Protein AF-A0A951JHK3-F1 (afdb_monomer_lite)

Secondary structure (DSSP, 8-state):
--S-TTSS-SS--S--HHHHHHHHHH--SHHHHHHHHHHHHHHHHHHHIIIIIHHHHHHHH---HHHHHHHHHHHHHTTS-HHHHHHHHHHHHHS--HHHHHHHHHHHHHHH-SSTTHHHHHHHHHHTT--HHHHHHHHHHHTT-S----HHHHHHHHHHHHHHHHHHHHHGGGSGGGGS-TT-HHHHHHHHHHHHHHHHTTTTT-HHHHHHHHHHHSPPP-----TTTTS-HHHHTT-GGG--

Structure (mmCIF, N/CA/C/O backbone):
data_AF-A0A951JHK3-F1
#
_entry.id   AF-A0A951JHK3-F1
#
loop_
_atom_site.group_PDB
_atom_site.id
_atom_site.type_symbol
_atom_site.label_atom_id
_atom_site.label_alt_id
_atom_site.label_comp_id
_atom_site.label_asym_id
_atom_site.label_entity_id
_atom_site.label_seq_id
_atom_site.pdbx_PDB_ins_code
_atom_site.Cartn_x
_atom_site.Cartn_y
_atom_site.Cartn_z
_atom_site.occupancy
_atom_site.B_iso_or_equiv
_atom_site.auth_seq_id
_atom_site.auth_comp_id
_atom_site.auth_asym_id
_atom_site.auth_atom_id
_atom_site.pdbx_PDB_model_num
ATOM 1 N N . ILE A 1 1 ? -7.386 8.424 -4.054 1.00 37.22 1 ILE A N 1
ATOM 2 C CA . ILE A 1 1 ? -8.388 7.806 -4.969 1.00 37.22 1 ILE A CA 1
ATOM 3 C C . ILE A 1 1 ? -9.711 7.667 -4.212 1.00 37.22 1 ILE A C 1
ATOM 5 O O . ILE A 1 1 ? -9.670 6.980 -3.208 1.00 37.22 1 ILE A O 1
ATOM 9 N N . SER A 1 2 ? -10.837 8.306 -4.606 1.00 28.53 2 SER A N 1
ATOM 10 C CA . SER A 1 2 ? -12.211 7.871 -4.196 1.00 28.53 2 SER A CA 1
ATOM 11 C C . SER A 1 2 ? -13.410 8.714 -4.691 1.00 28.53 2 SER A C 1
ATOM 13 O O . SER A 1 2 ? -14.407 8.813 -3.985 1.00 28.53 2 SER A O 1
ATOM 15 N N . LEU A 1 3 ? -13.418 9.295 -5.903 1.00 24.95 3 LEU A N 1
ATOM 16 C CA . LEU A 1 3 ? -14.660 9.943 -6.401 1.00 24.95 3 LEU A CA 1
ATOM 17 C C . LEU A 1 3 ? -15.092 9.636 -7.842 1.00 24.95 3 LEU A C 1
ATOM 19 O O . LEU A 1 3 ? -16.117 10.147 -8.279 1.00 24.95 3 LEU A O 1
ATOM 23 N N . ALA A 1 4 ? -14.434 8.717 -8.550 1.00 26.70 4 ALA A N 1
ATOM 24 C CA . ALA A 1 4 ? -14.933 8.236 -9.847 1.00 26.70 4 ALA A CA 1
ATOM 25 C C . ALA A 1 4 ? -15.643 6.866 -9.782 1.00 26.70 4 ALA A C 1
ATOM 27 O O . ALA A 1 4 ? -15.953 6.289 -10.820 1.00 26.70 4 ALA A O 1
ATOM 28 N N . LYS A 1 5 ? -15.965 6.355 -8.581 1.00 34.03 5 LYS A N 1
ATOM 29 C CA . LYS A 1 5 ? -16.651 5.058 -8.391 1.00 34.03 5 LYS A CA 1
ATOM 30 C C . LYS A 1 5 ? -18.117 5.027 -8.874 1.00 34.03 5 LYS A C 1
ATOM 32 O O . LYS A 1 5 ? -18.714 3.963 -8.880 1.00 34.03 5 LYS A O 1
ATOM 37 N N . LYS A 1 6 ? -18.717 6.151 -9.299 1.00 27.83 6 LYS A N 1
ATOM 38 C CA . LYS A 1 6 ? -20.144 6.198 -9.694 1.00 27.83 6 LYS A CA 1
ATOM 39 C C . LYS A 1 6 ? -20.426 5.942 -11.187 1.00 27.83 6 LYS A C 1
ATOM 41 O O . LYS A 1 6 ? -21.589 5.908 -11.566 1.00 27.83 6 LYS A O 1
ATOM 46 N N . TYR A 1 7 ? -19.403 5.761 -12.031 1.00 31.92 7 TYR A N 1
ATOM 47 C CA . TYR A 1 7 ? -19.591 5.613 -13.489 1.00 31.92 7 TYR A CA 1
ATOM 48 C C . TYR A 1 7 ? -18.821 4.448 -14.126 1.00 31.92 7 TYR A C 1
ATOM 50 O O . TYR A 1 7 ? -18.747 4.365 -15.351 1.00 31.92 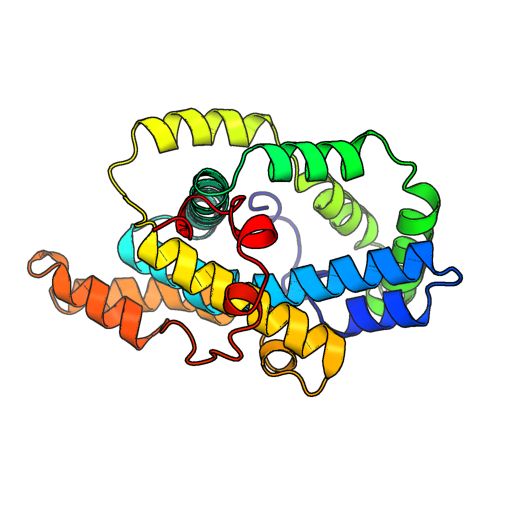7 TYR A O 1
ATOM 58 N N . VAL A 1 8 ? -18.247 3.548 -13.326 1.00 30.31 8 VAL A N 1
ATOM 59 C CA . VAL A 1 8 ? -17.480 2.399 -13.824 1.00 30.31 8 VAL A CA 1
ATOM 60 C C . VAL A 1 8 ? -18.155 1.121 -13.325 1.00 30.31 8 VAL A C 1
ATOM 62 O O . VAL A 1 8 ? -18.361 1.019 -12.117 1.00 30.31 8 VAL A O 1
ATOM 65 N N . PRO A 1 9 ? -18.544 0.176 -14.204 1.00 27.11 9 PRO A N 1
ATOM 66 C CA 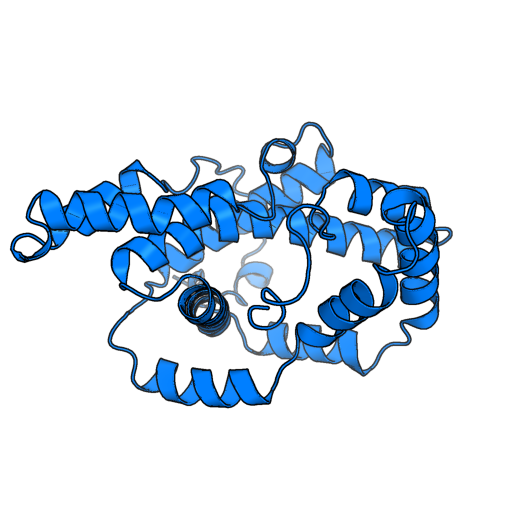. PRO A 1 9 ? -19.058 -1.120 -13.771 1.00 27.11 9 PRO A CA 1
ATOM 67 C C . PRO A 1 9 ? -18.019 -1.834 -12.899 1.00 27.11 9 PRO A C 1
ATOM 69 O O . PRO A 1 9 ? -16.829 -1.801 -13.216 1.00 27.11 9 PRO A O 1
ATOM 72 N N . GLU A 1 10 ? -18.471 -2.464 -11.814 1.00 34.84 10 GLU A N 1
ATOM 73 C CA . GLU A 1 10 ? -17.625 -3.243 -10.908 1.00 34.84 10 GLU A CA 1
ATOM 74 C C . GLU A 1 10 ? -16.858 -4.332 -11.677 1.00 34.84 10 GLU A C 1
ATOM 76 O O . GLU A 1 10 ? -17.439 -5.081 -12.465 1.00 34.84 10 GLU A O 1
ATOM 81 N N . GLY A 1 11 ? -15.545 -4.425 -11.432 1.00 34.34 11 GLY A N 1
ATOM 82 C CA . GLY A 1 11 ? -14.825 -5.686 -11.617 1.00 34.34 11 GLY A CA 1
ATOM 83 C C . GLY A 1 11 ? -13.553 -5.705 -12.461 1.00 34.34 11 GLY A C 1
ATOM 84 O O . GLY A 1 11 ? -13.053 -6.803 -12.676 1.00 34.34 11 GLY A O 1
ATOM 85 N N . ARG A 1 12 ? -12.995 -4.590 -12.957 1.00 42.53 12 ARG A N 1
ATOM 86 C CA . ARG A 1 12 ? -11.696 -4.629 -13.677 1.00 42.53 12 ARG A CA 1
ATOM 87 C C . ARG A 1 12 ? -10.878 -3.360 -13.453 1.00 42.53 12 ARG A C 1
ATOM 89 O O . ARG A 1 12 ? -10.976 -2.404 -14.223 1.00 42.53 12 ARG A O 1
ATOM 96 N N . HIS A 1 13 ? -10.077 -3.356 -12.390 1.00 44.22 13 HIS A N 1
ATOM 97 C CA . HIS A 1 13 ? -9.204 -2.244 -12.012 1.00 44.22 13 HIS A CA 1
ATOM 98 C C . HIS A 1 13 ? -7.747 -2.708 -11.963 1.00 44.22 13 HIS A C 1
ATOM 100 O O . HIS A 1 13 ? -7.463 -3.878 -11.775 1.00 44.22 13 HIS A O 1
ATOM 106 N N . CYS A 1 14 ? -6.810 -1.791 -12.165 1.00 46.78 14 CYS A N 1
ATOM 107 C CA . CYS A 1 14 ? -5.389 -2.065 -12.365 1.00 46.78 14 CYS A CA 1
ATOM 108 C C . CYS A 1 14 ? -4.676 -2.802 -11.215 1.00 46.78 14 CYS A C 1
ATOM 110 O O . CYS A 1 14 ? -3.595 -3.340 -11.413 1.00 46.78 14 CYS A O 1
ATOM 112 N N . HIS A 1 15 ? -5.290 -2.930 -10.047 1.00 64.50 15 HIS A N 1
ATOM 113 C CA . HIS A 1 15 ? -4.695 -3.528 -8.855 1.00 64.50 15 HIS A CA 1
ATOM 114 C C . HIS A 1 15 ? -4.753 -5.067 -8.861 1.00 64.50 15 HIS A C 1
ATOM 116 O O . HIS A 1 15 ? -5.077 -5.698 -7.861 1.00 64.50 15 HIS A O 1
ATOM 122 N N . HIS A 1 16 ? -4.463 -5.683 -10.006 1.00 78.56 16 HIS A N 1
ATOM 123 C CA . HIS A 1 16 ? -4.298 -7.125 -10.116 1.00 78.56 16 HIS A CA 1
ATOM 124 C C . HIS A 1 16 ? -2.824 -7.464 -10.309 1.00 78.56 16 HIS A C 1
ATOM 126 O O . HIS A 1 16 ? -2.174 -6.926 -11.208 1.00 78.56 16 HIS A O 1
ATOM 132 N N . TRP A 1 17 ? -2.331 -8.422 -9.526 1.00 88.31 17 TRP A N 1
ATOM 133 C CA . TRP A 1 17 ? -0.956 -8.919 -9.603 1.00 88.31 17 TRP A CA 1
ATOM 134 C C . TRP A 1 17 ? -0.524 -9.278 -11.028 1.00 88.31 17 TRP A C 1
ATOM 136 O O . TRP A 1 17 ? 0.536 -8.847 -11.473 1.00 88.31 17 TRP A O 1
ATOM 146 N N . HIS A 1 18 ? -1.387 -9.967 -11.787 1.00 86.81 18 HIS A N 1
ATOM 147 C CA . HIS A 1 18 ? -1.072 -10.365 -13.163 1.00 86.81 18 HIS A CA 1
ATOM 148 C C . HIS A 1 18 ? -0.796 -9.175 -14.094 1.00 86.81 18 HIS A C 1
ATOM 150 O O . HIS A 1 18 ? 0.043 -9.294 -14.977 1.00 86.81 18 HIS A O 1
ATOM 156 N N . VAL A 1 19 ? -1.457 -8.026 -13.892 1.00 83.81 19 VAL A N 1
ATOM 157 C CA . VAL A 1 19 ? -1.212 -6.819 -14.698 1.00 83.81 19 VAL A CA 1
ATOM 158 C C . VAL A 1 19 ? 0.194 -6.297 -14.418 1.00 83.81 19 VAL A C 1
ATOM 160 O O . VAL A 1 19 ? 0.927 -5.990 -15.351 1.00 83.81 19 VAL A O 1
ATOM 163 N N . GLY A 1 20 ? 0.593 -6.231 -13.144 1.00 88.50 20 GLY A N 1
ATOM 164 C CA . GLY A 1 20 ? 1.943 -5.815 -12.756 1.00 88.50 20 GLY A CA 1
ATOM 165 C C . GLY A 1 20 ? 3.029 -6.743 -13.308 1.00 88.50 20 GLY A C 1
ATOM 166 O O . GLY A 1 20 ? 4.033 -6.268 -13.837 1.00 88.50 20 GLY A O 1
ATOM 167 N N . GLU A 1 21 ? 2.798 -8.057 -13.250 1.00 93.12 21 GLU A N 1
ATOM 168 C CA . GLU A 1 21 ? 3.708 -9.064 -13.811 1.00 93.12 21 GLU A CA 1
ATOM 169 C C . GLU A 1 21 ? 3.789 -8.982 -15.344 1.00 93.12 21 GLU A C 1
ATOM 171 O O . GLU A 1 21 ? 4.878 -9.066 -15.908 1.00 93.12 21 GLU A O 1
ATOM 176 N N . GLU A 1 22 ? 2.670 -8.738 -16.033 1.00 90.62 22 GLU A N 1
ATOM 177 C CA . GLU A 1 22 ? 2.652 -8.544 -17.488 1.00 90.62 22 GLU A CA 1
ATOM 178 C C . GLU A 1 22 ? 3.396 -7.264 -17.902 1.00 90.62 22 GLU A C 1
ATOM 180 O O . GLU A 1 22 ? 4.160 -7.286 -18.871 1.00 90.62 22 GLU A O 1
ATOM 185 N N . ILE A 1 23 ? 3.251 -6.168 -17.143 1.00 88.88 23 ILE A N 1
ATOM 186 C CA . ILE A 1 23 ? 4.040 -4.941 -17.344 1.00 88.88 23 ILE A CA 1
ATOM 187 C C . ILE A 1 23 ? 5.530 -5.246 -17.192 1.00 88.88 23 ILE A C 1
ATOM 189 O O . ILE A 1 23 ? 6.314 -4.858 -18.060 1.00 88.88 23 ILE A O 1
ATOM 193 N N . HIS A 1 24 ? 5.926 -5.959 -16.135 1.00 94.56 24 HIS A N 1
ATOM 194 C CA . HIS A 1 24 ? 7.328 -6.304 -15.899 1.00 94.56 24 HIS A CA 1
ATOM 195 C C . HIS A 1 24 ? 7.902 -7.207 -17.000 1.00 94.56 24 HIS A C 1
ATOM 197 O O . HIS A 1 24 ? 8.994 -6.944 -17.503 1.00 94.56 24 HIS A O 1
ATOM 203 N N . ALA A 1 25 ? 7.155 -8.227 -17.427 1.00 95.00 25 ALA A N 1
ATOM 204 C CA . ALA A 1 25 ? 7.570 -9.142 -18.489 1.00 95.00 25 ALA A CA 1
ATOM 205 C C . ALA A 1 25 ? 7.669 -8.455 -19.863 1.00 95.00 25 ALA A C 1
ATOM 207 O O . ALA A 1 25 ? 8.532 -8.805 -20.668 1.00 95.00 25 ALA A O 1
ATOM 208 N N . THR A 1 26 ? 6.808 -7.468 -20.125 1.00 94.56 26 THR A N 1
ATOM 209 C CA . THR A 1 26 ? 6.762 -6.736 -21.403 1.00 94.56 26 THR A CA 1
ATOM 210 C C . THR A 1 26 ? 7.770 -5.583 -21.456 1.00 94.56 26 THR A C 1
ATOM 212 O O . THR A 1 26 ? 8.092 -5.099 -22.539 1.00 94.56 26 THR A O 1
ATOM 215 N N . ALA A 1 27 ? 8.288 -5.131 -20.309 1.00 95.75 27 ALA A N 1
ATOM 216 C CA . ALA A 1 27 ? 9.184 -3.986 -20.216 1.00 95.75 27 ALA A CA 1
ATOM 217 C C . ALA A 1 27 ? 10.508 -4.209 -20.989 1.00 95.75 27 ALA A C 1
ATOM 219 O O . ALA A 1 27 ? 11.345 -5.017 -20.573 1.00 95.75 27 ALA A O 1
ATOM 220 N N . PRO A 1 28 ? 10.765 -3.449 -22.074 1.00 95.44 28 PRO A N 1
ATOM 221 C CA . PRO A 1 28 ? 11.920 -3.686 -22.943 1.00 95.44 28 PRO A CA 1
ATOM 222 C C . PRO A 1 28 ? 13.237 -3.127 -22.391 1.00 95.44 28 PRO A C 1
ATOM 224 O O . PRO A 1 28 ? 14.303 -3.426 -22.921 1.00 95.44 28 PRO A O 1
ATOM 227 N N . THR A 1 29 ? 13.185 -2.289 -21.353 1.00 96.62 29 THR A N 1
ATOM 228 C CA . THR A 1 29 ? 14.361 -1.624 -20.782 1.00 96.62 29 THR A CA 1
ATOM 229 C C . THR A 1 29 ? 14.402 -1.799 -19.275 1.00 96.62 29 THR A C 1
ATOM 231 O O . THR A 1 29 ? 13.362 -1.900 -18.623 1.00 96.62 29 THR A O 1
ATOM 234 N N . ASP A 1 30 ? 15.599 -1.760 -18.694 1.00 96.62 30 ASP A N 1
ATOM 235 C CA . ASP A 1 30 ? 15.754 -1.885 -17.242 1.00 96.62 30 ASP A CA 1
ATOM 236 C C . ASP A 1 30 ? 15.105 -0.716 -16.483 1.00 96.62 30 ASP A C 1
ATOM 238 O O . ASP A 1 30 ? 14.592 -0.911 -15.385 1.00 96.62 30 ASP A O 1
ATOM 242 N N . ARG A 1 31 ? 15.007 0.473 -17.103 1.00 93.31 31 ARG A N 1
ATOM 243 C CA . ARG A 1 31 ? 14.225 1.606 -16.570 1.00 93.31 31 ARG A CA 1
ATOM 244 C C . ARG A 1 31 ? 12.750 1.239 -16.403 1.00 93.31 31 ARG A C 1
ATOM 246 O O . ARG A 1 31 ? 12.159 1.508 -15.360 1.00 93.31 31 ARG A O 1
ATOM 253 N N . LEU A 1 32 ? 12.152 0.627 -17.426 1.00 92.50 32 LEU A N 1
ATOM 254 C CA . LEU A 1 32 ? 10.746 0.226 -17.398 1.00 92.50 32 LEU A CA 1
ATOM 255 C C . LEU A 1 32 ? 10.515 -0.986 -16.490 1.00 92.50 32 LEU A C 1
ATOM 257 O O . LEU A 1 32 ? 9.498 -1.032 -15.800 1.00 92.50 32 LEU A O 1
ATOM 261 N N . LYS A 1 33 ? 11.483 -1.908 -16.400 1.00 95.88 33 LYS A N 1
ATOM 262 C CA . LYS A 1 33 ? 11.448 -2.992 -15.408 1.00 95.88 33 LYS A CA 1
ATOM 263 C C . LYS A 1 33 ? 11.472 -2.433 -13.989 1.00 95.88 33 LYS A C 1
ATOM 265 O O . LYS A 1 33 ? 10.609 -2.788 -13.196 1.00 95.88 33 LYS A O 1
ATOM 270 N N . ALA A 1 34 ? 12.373 -1.501 -13.678 1.00 94.44 34 ALA A N 1
ATOM 271 C CA . ALA A 1 34 ? 12.421 -0.855 -12.365 1.00 94.44 34 ALA A CA 1
ATOM 272 C C . ALA A 1 34 ? 11.100 -0.143 -12.019 1.00 94.44 34 ALA A C 1
ATOM 274 O O . ALA A 1 34 ? 10.592 -0.298 -10.910 1.00 94.44 34 ALA A O 1
ATOM 275 N N . MET A 1 35 ? 10.495 0.563 -12.981 1.00 89.44 35 MET A N 1
ATOM 276 C CA . MET A 1 35 ? 9.165 1.163 -12.813 1.00 89.44 35 MET A CA 1
ATOM 277 C C . MET A 1 35 ? 8.097 0.103 -12.495 1.00 89.44 35 MET A C 1
ATOM 279 O O . MET A 1 35 ? 7.341 0.258 -11.538 1.00 89.44 35 MET A O 1
ATOM 283 N N . SER A 1 36 ? 8.072 -1.004 -13.240 1.00 90.94 36 SER A N 1
ATOM 284 C CA . SER A 1 36 ? 7.110 -2.091 -13.011 1.00 90.94 36 SER A CA 1
ATOM 285 C C . SER A 1 36 ? 7.316 -2.817 -11.674 1.00 90.94 36 SER A C 1
ATOM 287 O O . SER A 1 36 ? 6.350 -3.224 -11.036 1.00 90.94 36 SER A O 1
ATOM 289 N N . LEU A 1 37 ? 8.557 -2.910 -11.184 1.00 94.44 37 LEU A N 1
ATOM 290 C CA . LEU A 1 37 ? 8.839 -3.389 -9.831 1.00 94.44 37 LEU A CA 1
ATOM 291 C C . LEU A 1 37 ? 8.265 -2.435 -8.782 1.00 94.44 37 LEU A C 1
ATOM 293 O O . LEU A 1 37 ? 7.655 -2.898 -7.825 1.00 94.44 37 LEU A O 1
ATOM 297 N N . GLY A 1 38 ? 8.378 -1.120 -8.996 1.00 90.56 38 GLY A N 1
ATOM 298 C CA . GLY A 1 38 ? 7.705 -0.116 -8.168 1.00 90.56 38 GLY A CA 1
ATOM 299 C C . GLY A 1 38 ? 6.182 -0.288 -8.149 1.00 90.56 38 GLY A C 1
ATOM 300 O O . GLY A 1 38 ? 5.567 -0.196 -7.089 1.00 90.56 38 GLY A O 1
ATOM 301 N N . TYR A 1 39 ? 5.579 -0.623 -9.292 1.00 87.38 39 TYR A N 1
ATOM 302 C CA . TYR A 1 39 ? 4.153 -0.946 -9.385 1.00 87.38 39 TYR A CA 1
ATOM 303 C C . TYR A 1 39 ? 3.771 -2.181 -8.554 1.00 87.38 39 TYR A C 1
ATOM 305 O O . TYR A 1 39 ? 2.806 -2.152 -7.797 1.00 87.38 39 TYR A O 1
ATOM 313 N N . LEU A 1 40 ? 4.547 -3.262 -8.649 1.00 93.38 40 LEU A N 1
ATOM 314 C CA . LEU A 1 40 ? 4.330 -4.485 -7.868 1.00 93.38 40 LEU A CA 1
ATOM 315 C C . LEU A 1 40 ? 4.526 -4.250 -6.363 1.00 93.38 40 LEU A C 1
ATOM 317 O O . LEU A 1 40 ? 3.754 -4.747 -5.546 1.00 93.38 40 LEU A O 1
ATOM 321 N N . CYS A 1 41 ? 5.513 -3.435 -5.991 1.00 94.06 41 CYS A N 1
ATOM 322 C CA . CYS A 1 41 ? 5.709 -2.986 -4.617 1.00 94.06 41 CYS A CA 1
ATOM 323 C C . CYS A 1 41 ? 4.509 -2.192 -4.086 1.00 94.06 41 CYS A C 1
ATOM 325 O O . CYS A 1 41 ? 4.108 -2.384 -2.940 1.00 94.06 41 CYS A O 1
ATOM 327 N N . HIS A 1 42 ? 3.914 -1.331 -4.914 1.00 89.75 42 HIS A N 1
ATOM 328 C CA . HIS A 1 42 ? 2.686 -0.625 -4.562 1.00 89.75 42 HIS A CA 1
ATOM 329 C C . HIS A 1 42 ? 1.531 -1.600 -4.294 1.00 89.75 42 HIS A C 1
ATOM 331 O O . HIS A 1 42 ? 0.887 -1.475 -3.256 1.00 89.75 42 HIS A O 1
ATOM 337 N N . LEU A 1 43 ? 1.333 -2.620 -5.140 1.00 91.12 43 LEU A N 1
ATOM 338 C CA . LEU A 1 43 ? 0.325 -3.658 -4.884 1.00 91.12 43 LEU A CA 1
ATOM 339 C C . LEU A 1 43 ? 0.576 -4.393 -3.559 1.00 91.12 43 LEU A C 1
ATOM 341 O O . LEU A 1 43 ? -0.363 -4.630 -2.804 1.00 91.12 43 LEU A O 1
ATOM 345 N N . ALA A 1 44 ? 1.835 -4.710 -3.240 1.00 94.88 44 ALA A N 1
ATOM 346 C CA . ALA A 1 44 ? 2.185 -5.349 -1.971 1.00 94.88 44 ALA A CA 1
ATOM 347 C C . ALA A 1 44 ? 1.795 -4.479 -0.768 1.00 94.88 44 ALA A C 1
ATOM 349 O O . ALA A 1 44 ? 1.163 -4.980 0.164 1.00 94.88 44 ALA A O 1
ATOM 350 N N . ALA A 1 45 ? 2.104 -3.180 -0.801 1.00 92.56 45 ALA A N 1
ATOM 351 C CA . ALA A 1 45 ? 1.695 -2.245 0.248 1.00 92.56 45 ALA A CA 1
ATOM 352 C C . ALA A 1 45 ? 0.165 -2.120 0.351 1.00 92.56 45 ALA A C 1
ATOM 354 O O . ALA A 1 45 ? -0.381 -2.116 1.457 1.00 92.56 45 ALA A O 1
ATOM 355 N N . ASP A 1 46 ? -0.535 -2.089 -0.784 1.00 91.19 46 ASP A N 1
ATOM 356 C CA . ASP A 1 46 ? -1.997 -1.999 -0.827 1.00 91.19 46 ASP A CA 1
ATOM 357 C C . ASP A 1 46 ? -2.669 -3.208 -0.170 1.00 91.19 46 ASP A C 1
ATOM 359 O O . ASP A 1 46 ? -3.695 -3.054 0.497 1.00 91.19 46 ASP A O 1
ATOM 363 N N . THR A 1 47 ? -2.055 -4.397 -0.226 1.00 94.56 47 THR A N 1
ATOM 364 C CA . THR A 1 47 ? -2.587 -5.540 0.529 1.00 94.56 47 THR A CA 1
ATOM 365 C C . THR A 1 47 ? -2.605 -5.280 2.034 1.00 94.56 47 THR A C 1
ATOM 367 O O . THR A 1 47 ? -3.570 -5.669 2.684 1.00 94.56 47 THR A O 1
ATOM 370 N N . ILE A 1 48 ? -1.629 -4.556 2.596 1.00 95.50 48 ILE A N 1
ATOM 371 C CA . ILE A 1 48 ? -1.664 -4.149 4.007 1.00 95.50 48 ILE A CA 1
ATOM 372 C C . ILE A 1 48 ? -2.696 -3.040 4.236 1.00 95.50 48 ILE A C 1
ATOM 374 O O . ILE A 1 48 ? -3.516 -3.112 5.162 1.00 95.50 48 ILE A O 1
ATOM 378 N N . ALA A 1 49 ? -2.683 -2.024 3.374 1.00 91.69 49 ALA A N 1
ATOM 379 C CA . ALA A 1 49 ? -3.541 -0.857 3.513 1.00 91.69 49 ALA A CA 1
ATOM 380 C C . ALA A 1 49 ? -5.031 -1.225 3.439 1.00 91.69 49 ALA A C 1
ATOM 382 O O . ALA A 1 49 ? -5.810 -0.832 4.309 1.00 91.69 49 ALA A O 1
ATOM 383 N N . HIS A 1 50 ? -5.443 -1.985 2.425 1.00 92.62 50 HIS A N 1
ATOM 384 C CA . HIS A 1 50 ? -6.858 -2.200 2.106 1.00 92.62 50 HIS A CA 1
ATOM 385 C C . HIS A 1 50 ? -7.438 -3.475 2.717 1.00 92.62 50 HIS A C 1
ATOM 387 O O . HIS A 1 50 ? -8.660 -3.580 2.811 1.00 92.62 50 HIS A O 1
ATOM 393 N N . ASN A 1 51 ? -6.611 -4.406 3.207 1.00 93.69 51 ASN A N 1
ATOM 394 C CA . ASN A 1 51 ? -7.110 -5.592 3.915 1.00 93.69 51 ASN A CA 1
ATOM 395 C C . ASN A 1 51 ? -7.076 -5.461 5.438 1.00 93.69 51 ASN A C 1
ATOM 397 O O . ASN A 1 51 ? -7.810 -6.198 6.091 1.00 93.69 51 ASN A O 1
ATOM 401 N N . TYR A 1 52 ? -6.286 -4.539 5.994 1.00 95.06 52 TYR A N 1
ATOM 402 C CA . TYR A 1 52 ? -6.102 -4.445 7.444 1.00 95.06 52 TYR A CA 1
ATOM 403 C C . TYR A 1 52 ? -6.267 -3.011 7.943 1.00 95.06 52 TYR A C 1
ATOM 405 O O . TYR A 1 52 ? -7.213 -2.723 8.673 1.00 95.06 52 TYR A O 1
ATOM 413 N N . PHE A 1 53 ? -5.416 -2.083 7.496 1.00 94.69 53 PHE A N 1
ATOM 414 C CA . PHE A 1 53 ? -5.388 -0.724 8.044 1.00 94.69 53 PHE A CA 1
ATOM 415 C C . PHE A 1 53 ? -6.694 0.045 7.805 1.00 94.69 53 PHE A C 1
ATOM 417 O O . PHE A 1 53 ? -7.412 0.364 8.752 1.00 94.69 53 PHE A O 1
ATOM 424 N N . VAL A 1 54 ? -7.029 0.344 6.547 1.00 92.06 54 VAL A N 1
ATOM 425 C CA . VAL A 1 54 ? -8.187 1.177 6.200 1.00 92.06 54 VAL A CA 1
ATOM 426 C C . VAL A 1 54 ? -9.495 0.558 6.711 1.00 92.06 54 VAL A C 1
ATOM 428 O O . VAL A 1 54 ? -10.238 1.274 7.387 1.00 92.06 54 VAL A O 1
ATOM 431 N N . PRO A 1 55 ? -9.798 -0.740 6.489 1.00 92.75 55 PRO A N 1
ATOM 432 C CA . PRO A 1 55 ? -11.006 -1.359 7.037 1.00 92.75 55 PRO A CA 1
ATOM 433 C C . PRO A 1 55 ? -11.130 -1.217 8.556 1.00 92.75 55 PRO A C 1
ATOM 435 O O . PRO A 1 55 ? -12.197 -0.828 9.039 1.00 92.75 55 PRO A O 1
ATOM 438 N N . ARG A 1 56 ? -10.040 -1.446 9.304 1.00 93.94 56 ARG A N 1
ATOM 439 C CA . ARG A 1 56 ? -10.007 -1.264 10.760 1.00 93.94 56 ARG A CA 1
ATOM 440 C C . ARG A 1 56 ? -10.368 0.168 11.142 1.00 93.94 56 ARG A C 1
ATOM 442 O O . ARG A 1 56 ? -11.227 0.393 11.993 1.00 93.94 56 ARG A O 1
ATOM 449 N N . GLN A 1 57 ? -9.779 1.155 10.472 1.00 92.06 57 GLN A N 1
ATOM 450 C CA . GLN A 1 57 ? -10.056 2.558 10.774 1.00 92.06 57 GLN A CA 1
ATOM 451 C C . GLN A 1 57 ? -11.489 2.990 10.418 1.00 92.06 57 GLN A C 1
ATOM 453 O O . GLN A 1 57 ? -12.097 3.815 11.114 1.00 92.06 57 GLN A O 1
ATOM 458 N N . LEU A 1 58 ? -12.070 2.411 9.364 1.00 89.94 58 LEU A N 1
ATOM 459 C CA . LEU A 1 58 ? -13.476 2.620 9.012 1.00 89.94 58 LEU A CA 1
ATOM 460 C C . LEU A 1 58 ? -14.420 2.052 10.085 1.00 89.94 58 LEU A C 1
ATOM 462 O O . LEU A 1 58 ? -15.422 2.702 10.408 1.00 89.94 58 LEU A O 1
ATOM 466 N N . VAL A 1 59 ? -14.084 0.900 10.687 1.00 91.62 59 VAL A N 1
ATOM 467 C CA . VAL A 1 59 ? -14.830 0.356 11.838 1.00 91.62 59 VAL A CA 1
ATOM 468 C C . VAL A 1 59 ? -14.816 1.344 12.994 1.00 91.62 59 VAL A C 1
ATOM 470 O O . VAL A 1 59 ? -15.879 1.634 13.537 1.00 91.62 59 VAL A O 1
ATOM 473 N N . LEU A 1 60 ? -13.659 1.916 13.333 1.00 89.62 60 LEU A N 1
ATOM 474 C CA . LEU A 1 60 ? -13.508 2.786 14.504 1.00 89.62 60 LEU A CA 1
ATOM 475 C C . LEU A 1 60 ? -14.202 4.149 14.342 1.00 89.62 60 LEU A C 1
ATOM 477 O O . LEU A 1 60 ? -14.795 4.666 15.288 1.00 89.62 60 LEU A O 1
ATOM 481 N N . THR A 1 61 ? -14.204 4.725 13.136 1.00 83.12 61 THR A N 1
ATOM 482 C CA . THR A 1 61 ? -14.498 6.166 12.967 1.00 83.12 61 THR A CA 1
ATOM 483 C C . THR A 1 61 ? -15.840 6.526 12.352 1.00 83.12 61 THR A C 1
ATOM 485 O O . THR A 1 61 ? -16.158 7.710 12.226 1.00 83.12 61 THR A O 1
ATOM 488 N N . SER A 1 62 ? -16.672 5.535 12.016 1.00 71.50 62 SER A N 1
ATOM 489 C CA . SER A 1 62 ? -17.996 5.751 11.405 1.00 71.50 62 SER A CA 1
ATOM 490 C C . SER A 1 62 ? -17.971 6.531 10.089 1.00 71.50 62 SER A C 1
ATOM 492 O O . SER A 1 62 ? -18.976 7.137 9.707 1.00 71.50 62 SER A O 1
ATOM 494 N N . SER A 1 63 ? -16.831 6.564 9.405 1.00 65.12 63 SER A N 1
ATOM 495 C CA . SER A 1 63 ? -16.683 7.286 8.150 1.00 65.12 63 SER A CA 1
ATOM 496 C C . SER A 1 63 ? -17.264 6.471 6.990 1.00 65.12 63 SER A C 1
ATOM 498 O O . SER A 1 63 ? -17.273 5.238 6.992 1.00 65.12 63 SER A O 1
ATOM 500 N N . THR A 1 64 ? -17.818 7.155 5.986 1.00 63.06 64 THR A N 1
ATOM 501 C CA . THR A 1 64 ? -18.260 6.467 4.768 1.00 63.06 64 THR A CA 1
ATOM 502 C C . THR A 1 64 ? -17.039 5.917 4.037 1.00 63.06 64 THR A C 1
ATOM 504 O O . THR A 1 64 ? -15.998 6.565 3.997 1.00 63.06 64 THR A O 1
ATOM 507 N N . SER A 1 65 ? -17.168 4.741 3.423 1.00 58.88 65 SER A N 1
ATOM 508 C CA . SER A 1 65 ? -16.035 4.024 2.821 1.00 58.88 65 SER A CA 1
ATOM 509 C C . SER A 1 65 ? -15.258 4.821 1.768 1.00 58.88 65 SER A C 1
ATOM 511 O O . SER A 1 65 ? -14.102 4.521 1.552 1.00 58.88 65 SER A O 1
ATOM 513 N N . GLY A 1 66 ? -15.849 5.827 1.111 1.00 60.00 66 GLY A N 1
ATOM 514 C CA . GLY A 1 66 ? -15.116 6.676 0.160 1.00 60.00 66 GLY A CA 1
ATOM 515 C C . GLY A 1 66 ? -14.315 7.794 0.834 1.00 60.00 66 GLY A C 1
ATOM 516 O O . GLY A 1 66 ? -13.119 7.935 0.602 1.00 60.00 66 GLY A O 1
ATOM 517 N N . VAL A 1 67 ? -14.967 8.589 1.690 1.00 65.31 67 VAL A N 1
ATOM 518 C CA . VAL A 1 67 ? -14.325 9.739 2.357 1.00 65.31 67 VAL A CA 1
ATOM 519 C C . VAL A 1 67 ? -13.365 9.276 3.452 1.00 65.31 67 VAL A C 1
ATOM 521 O O . VAL A 1 67 ? -12.278 9.827 3.583 1.00 65.31 67 VAL A O 1
ATOM 524 N N . GLY A 1 68 ? -13.745 8.244 4.209 1.00 72.25 68 GLY A N 1
ATOM 525 C CA . GLY A 1 68 ? -12.916 7.656 5.257 1.00 72.25 68 GLY A CA 1
ATOM 526 C C . GLY A 1 68 ? -11.653 6.997 4.715 1.00 72.25 68 GLY A C 1
ATOM 527 O O . GLY A 1 68 ? -10.594 7.159 5.304 1.00 72.25 68 GLY A O 1
ATOM 528 N N . HIS A 1 69 ? -11.741 6.324 3.565 1.00 76.25 69 HIS A N 1
ATOM 529 C CA . HIS A 1 69 ? -10.588 5.690 2.923 1.00 76.25 69 HIS A CA 1
ATOM 530 C C . HIS A 1 69 ? -9.496 6.708 2.611 1.00 76.25 69 HIS A C 1
ATOM 532 O O . HIS A 1 69 ? -8.395 6.608 3.141 1.00 76.25 69 HIS A O 1
ATOM 538 N N . SER A 1 70 ? -9.809 7.727 1.805 1.00 71.12 70 SER A N 1
ATOM 539 C CA . SER A 1 70 ? -8.816 8.749 1.446 1.00 71.12 70 SER A CA 1
ATOM 540 C C . SER A 1 70 ? -8.353 9.573 2.648 1.00 71.12 70 SER A C 1
ATOM 542 O O . SER A 1 70 ? -7.213 10.023 2.668 1.00 71.12 70 SER A O 1
ATOM 544 N N . TYR A 1 71 ? -9.212 9.754 3.656 1.00 79.81 71 TYR A N 1
ATOM 545 C CA . TYR A 1 71 ? -8.818 10.388 4.911 1.00 79.81 71 TYR A CA 1
ATOM 546 C C . TYR A 1 71 ? -7.728 9.585 5.634 1.00 79.81 71 TYR A C 1
ATOM 548 O O . TYR A 1 71 ? -6.735 10.165 6.061 1.00 79.81 71 TYR A O 1
ATOM 556 N N . TRP A 1 72 ? -7.896 8.266 5.760 1.00 85.19 72 TRP A N 1
ATOM 557 C CA . TRP A 1 72 ? -6.961 7.415 6.496 1.00 85.19 72 TRP A CA 1
ATOM 558 C C . TRP A 1 72 ? -5.637 7.200 5.766 1.00 85.19 72 TRP A C 1
ATOM 560 O O . TRP A 1 72 ? -4.596 7.208 6.420 1.00 85.19 72 TRP A O 1
ATOM 570 N N . GLU A 1 73 ? -5.655 7.109 4.435 1.00 82.25 73 GLU A N 1
ATOM 571 C CA . GLU A 1 73 ? -4.430 7.159 3.621 1.00 82.25 73 GLU A CA 1
ATOM 572 C C . GLU A 1 73 ? -3.679 8.482 3.850 1.00 82.25 73 GLU A C 1
ATOM 574 O O . GLU A 1 73 ? -2.510 8.478 4.225 1.00 82.25 73 GLU A O 1
ATOM 579 N N . ALA A 1 74 ? -4.374 9.622 3.748 1.00 79.56 74 ALA A N 1
ATOM 580 C CA . ALA A 1 74 ? -3.759 10.928 3.978 1.00 79.56 74 ALA A CA 1
ATOM 581 C C . ALA A 1 74 ? -3.268 11.111 5.426 1.00 79.56 74 ALA A C 1
ATOM 583 O O . ALA A 1 74 ? -2.261 11.782 5.642 1.00 79.56 74 ALA A O 1
ATOM 584 N N . ARG A 1 75 ? -3.956 10.530 6.423 1.00 83.75 75 ARG A N 1
ATOM 585 C CA . ARG A 1 75 ? -3.508 10.534 7.825 1.00 83.75 75 ARG A CA 1
ATOM 586 C C . ARG A 1 75 ? -2.210 9.749 7.973 1.00 83.75 75 ARG A C 1
ATOM 588 O O . ARG A 1 75 ? -1.300 10.279 8.599 1.00 83.75 75 ARG A O 1
ATOM 595 N N . MET A 1 76 ? -2.094 8.559 7.379 1.00 85.44 76 MET A N 1
ATOM 596 C CA . MET A 1 76 ? -0.847 7.780 7.389 1.00 85.44 76 MET A CA 1
ATOM 597 C C . MET A 1 76 ? 0.323 8.597 6.821 1.00 85.44 76 MET A C 1
ATOM 599 O O . MET A 1 76 ? 1.367 8.700 7.462 1.00 85.44 76 MET A O 1
ATOM 603 N N . ASP A 1 77 ? 0.113 9.279 5.691 1.00 80.31 77 ASP A N 1
ATOM 604 C CA . ASP A 1 77 ? 1.138 10.115 5.050 1.00 80.31 77 ASP A CA 1
ATOM 605 C C . ASP A 1 77 ? 1.649 11.258 5.941 1.00 80.31 77 ASP A C 1
ATOM 607 O O . ASP A 1 77 ? 2.752 11.752 5.718 1.00 80.31 77 ASP A O 1
ATOM 611 N N . THR A 1 78 ? 0.876 11.707 6.941 1.00 82.00 78 THR A N 1
ATOM 612 C CA . THR A 1 78 ? 1.337 12.752 7.878 1.00 82.00 78 THR A CA 1
ATOM 613 C C . THR A 1 78 ? 2.406 12.277 8.860 1.00 82.00 78 THR A C 1
ATOM 615 O O . THR A 1 78 ? 3.096 13.117 9.429 1.00 82.00 78 THR A O 1
ATOM 618 N N . HIS A 1 79 ? 2.559 10.964 9.053 1.00 81.94 79 HIS A N 1
ATOM 619 C CA . HIS A 1 79 ? 3.608 10.387 9.904 1.00 81.94 79 HIS A CA 1
ATOM 620 C C . HIS A 1 79 ? 4.893 10.068 9.124 1.00 81.94 79 HIS A C 1
ATOM 622 O O . HIS A 1 79 ? 5.900 9.670 9.713 1.00 81.94 79 HIS A O 1
ATOM 628 N N . LEU A 1 80 ? 4.873 10.236 7.799 1.00 77.88 80 LEU A N 1
ATOM 629 C CA . LEU A 1 80 ? 6.042 10.076 6.944 1.00 77.88 80 LEU A CA 1
ATOM 630 C C . LEU A 1 80 ? 6.774 11.412 6.795 1.00 77.88 80 LEU A C 1
ATOM 632 O O . LEU A 1 80 ? 6.156 12.474 6.735 1.00 77.88 80 LEU A O 1
ATOM 636 N N . ASP A 1 81 ? 8.103 11.364 6.692 1.00 80.56 81 ASP A N 1
ATOM 637 C CA . ASP A 1 81 ? 8.907 12.558 6.424 1.00 80.56 81 ASP A CA 1
ATOM 638 C C . ASP A 1 81 ? 8.512 13.177 5.066 1.00 80.56 81 ASP A C 1
ATOM 640 O O . ASP A 1 81 ? 8.461 12.499 4.032 1.00 80.56 81 ASP A O 1
ATOM 644 N N . GLU A 1 82 ? 8.273 14.492 5.060 1.00 77.19 82 GLU A N 1
ATOM 645 C CA . GLU A 1 82 ? 7.901 15.292 3.887 1.00 77.19 82 GLU A CA 1
ATOM 646 C C . GLU A 1 82 ? 8.864 15.101 2.700 1.00 77.19 82 GLU A C 1
ATOM 648 O O . GLU A 1 82 ? 8.491 15.281 1.539 1.00 77.19 82 GLU A O 1
ATOM 653 N N . ARG A 1 83 ? 10.118 14.701 2.941 1.00 81.38 83 ARG A N 1
ATOM 654 C CA . ARG A 1 83 ? 11.059 14.331 1.870 1.00 81.38 83 ARG A CA 1
ATOM 655 C C . ARG A 1 83 ? 10.516 13.249 0.933 1.00 81.38 83 ARG A C 1
ATOM 657 O O . ARG A 1 83 ? 10.793 13.324 -0.260 1.00 81.38 83 ARG A O 1
ATOM 664 N N . TYR A 1 84 ? 9.758 12.272 1.433 1.00 79.62 84 TYR A N 1
ATOM 665 C CA . TYR A 1 84 ? 9.232 11.182 0.609 1.00 79.62 84 TYR A CA 1
ATOM 666 C C . TYR A 1 84 ? 8.099 11.667 -0.283 1.00 79.62 84 TYR A C 1
ATOM 668 O O . TYR A 1 84 ? 8.060 11.332 -1.465 1.00 79.62 84 TYR A O 1
ATOM 676 N N . ARG A 1 85 ? 7.238 12.542 0.247 1.00 74.50 85 ARG A N 1
ATOM 677 C CA . ARG A 1 85 ? 6.179 13.206 -0.525 1.00 74.50 85 ARG A CA 1
ATOM 678 C C . ARG A 1 85 ? 6.771 14.098 -1.613 1.00 74.50 85 ARG A C 1
ATOM 680 O O . ARG A 1 85 ? 6.334 14.041 -2.762 1.00 74.50 85 ARG A O 1
ATOM 687 N N . ARG A 1 86 ? 7.816 14.865 -1.283 1.00 78.12 86 ARG A N 1
ATOM 688 C CA . ARG A 1 86 ? 8.566 15.672 -2.260 1.00 78.12 86 ARG A CA 1
ATOM 689 C C . ARG A 1 86 ? 9.243 14.816 -3.323 1.00 78.12 86 ARG A C 1
ATOM 691 O O . ARG A 1 86 ? 9.169 15.168 -4.495 1.00 78.12 86 ARG A O 1
ATOM 698 N N . LEU A 1 87 ? 9.859 13.698 -2.938 1.00 79.12 87 LEU A N 1
ATOM 699 C CA . LEU A 1 87 ? 10.478 12.768 -3.881 1.00 79.12 87 LEU A CA 1
ATOM 700 C C . LEU A 1 87 ? 9.437 12.167 -4.831 1.00 79.12 87 LEU A C 1
ATOM 702 O O . LEU A 1 87 ? 9.643 12.203 -6.038 1.00 79.12 87 LEU A O 1
ATOM 706 N N . ALA A 1 88 ? 8.308 11.678 -4.313 1.00 75.25 88 ALA A N 1
ATOM 707 C CA . ALA A 1 88 ? 7.227 11.141 -5.138 1.00 75.25 88 ALA A CA 1
ATOM 708 C C . ALA A 1 88 ? 6.701 12.192 -6.128 1.00 75.25 88 ALA A C 1
ATOM 710 O O . ALA A 1 88 ? 6.602 11.921 -7.324 1.00 75.25 88 ALA A O 1
ATOM 711 N N . ARG A 1 89 ? 6.453 13.423 -5.656 1.00 73.31 89 ARG A N 1
ATOM 712 C CA . ARG A 1 89 ? 6.050 14.551 -6.510 1.00 73.31 89 ARG A CA 1
ATOM 713 C C . ARG A 1 89 ? 7.087 14.842 -7.593 1.00 73.31 89 ARG A C 1
ATOM 715 O O . ARG A 1 89 ? 6.715 15.012 -8.746 1.00 73.31 89 ARG A O 1
ATOM 722 N N . HIS A 1 90 ? 8.368 14.882 -7.237 1.00 76.50 90 HIS A N 1
ATOM 723 C CA . HIS A 1 90 ? 9.452 15.108 -8.190 1.00 76.50 90 HIS A CA 1
ATOM 724 C C . HIS A 1 90 ? 9.496 14.010 -9.261 1.00 76.50 90 HIS A C 1
ATOM 726 O O . HIS A 1 90 ? 9.510 14.317 -10.448 1.00 76.50 90 HIS A O 1
ATOM 732 N N . VAL A 1 91 ? 9.422 12.736 -8.854 1.00 75.62 91 VAL A N 1
ATOM 733 C CA . VAL A 1 91 ? 9.388 11.588 -9.774 1.00 75.62 91 VAL A CA 1
ATOM 734 C C . VAL A 1 91 ? 8.219 11.699 -10.756 1.00 75.62 91 VAL A C 1
ATOM 736 O O . VAL A 1 91 ? 8.392 11.462 -11.949 1.00 75.62 91 VAL A O 1
ATOM 739 N N . VAL A 1 92 ? 7.036 12.087 -10.276 1.00 72.00 92 VAL A N 1
ATOM 740 C CA . VAL A 1 92 ? 5.827 12.198 -11.105 1.00 72.00 92 VAL A CA 1
ATOM 741 C C . VAL A 1 92 ? 5.862 13.418 -12.029 1.00 72.00 92 VAL A C 1
ATOM 743 O O . VAL A 1 92 ? 5.494 13.291 -13.193 1.00 72.00 92 VAL A O 1
ATOM 746 N N . MET A 1 93 ? 6.299 14.582 -11.546 1.00 73.06 93 MET A N 1
ATOM 747 C CA . MET A 1 93 ? 6.155 15.849 -12.278 1.00 73.06 93 MET A CA 1
ATOM 748 C C . MET A 1 93 ? 7.349 16.191 -13.172 1.00 73.06 93 MET A C 1
ATOM 750 O O . MET A 1 93 ? 7.161 16.809 -14.216 1.00 73.06 93 MET A O 1
ATOM 754 N N . GLU A 1 94 ? 8.564 15.797 -12.785 1.00 79.12 94 GLU A N 1
ATOM 755 C CA . GLU A 1 94 ? 9.799 16.268 -13.433 1.00 79.12 94 GLU A CA 1
ATOM 756 C C . GLU A 1 94 ? 10.401 15.253 -14.418 1.00 79.12 94 GLU A C 1
ATOM 758 O O . GLU A 1 94 ? 11.338 15.575 -15.148 1.00 79.12 94 GLU A O 1
ATOM 763 N N . HIS A 1 95 ? 9.876 14.025 -14.472 1.00 77.12 95 HIS A N 1
ATOM 764 C CA . HIS A 1 95 ? 10.358 12.996 -15.395 1.00 77.12 95 HIS A CA 1
ATOM 765 C C . HIS A 1 95 ? 9.438 12.790 -16.598 1.00 77.12 95 HIS A C 1
ATOM 767 O O . HIS A 1 95 ? 8.219 12.928 -16.530 1.00 77.12 95 HIS A O 1
ATOM 773 N N . ASP A 1 96 ? 10.045 12.386 -17.716 1.00 81.38 96 ASP A N 1
ATOM 774 C CA . ASP A 1 96 ? 9.315 11.968 -18.906 1.00 81.38 96 ASP A CA 1
ATOM 775 C C . ASP A 1 96 ? 8.801 10.526 -18.775 1.00 81.38 96 ASP A C 1
ATOM 777 O O . ASP A 1 96 ? 9.577 9.556 -18.725 1.00 81.38 96 ASP A O 1
ATOM 781 N N . HIS A 1 97 ? 7.471 10.413 -18.761 1.00 80.44 97 HIS A N 1
ATOM 782 C CA . HIS A 1 97 ? 6.726 9.165 -18.593 1.00 80.44 97 HIS A CA 1
ATOM 783 C C . HIS A 1 97 ? 6.187 8.582 -19.899 1.00 80.44 97 HIS A C 1
ATOM 785 O O . HIS A 1 97 ? 5.499 7.567 -19.853 1.00 80.44 97 HIS A O 1
ATOM 791 N N . ARG A 1 98 ? 6.498 9.158 -21.070 1.00 85.88 98 ARG A N 1
ATOM 792 C CA . ARG A 1 98 ? 5.939 8.701 -22.361 1.00 85.88 98 ARG A CA 1
ATOM 793 C C . ARG A 1 98 ? 6.139 7.207 -22.625 1.00 85.88 98 ARG A C 1
ATOM 795 O O . ARG A 1 98 ? 5.200 6.544 -23.055 1.00 85.88 98 ARG A O 1
ATOM 802 N N . ASP A 1 99 ? 7.325 6.673 -22.336 1.00 86.88 99 ASP A N 1
ATOM 803 C CA . ASP A 1 99 ? 7.612 5.245 -22.539 1.00 86.88 99 ASP A CA 1
ATOM 804 C C . ASP A 1 99 ? 6.843 4.351 -21.560 1.00 86.88 99 ASP A C 1
ATOM 806 O O . ASP A 1 99 ? 6.378 3.274 -21.930 1.00 86.88 99 ASP A O 1
ATOM 810 N N . ALA A 1 100 ? 6.703 4.799 -20.307 1.00 84.12 100 ALA A N 1
ATOM 811 C CA . ALA A 1 100 ? 5.924 4.092 -19.299 1.00 84.12 100 ALA A CA 1
ATOM 812 C C . ALA A 1 100 ? 4.445 4.085 -19.698 1.00 84.12 100 ALA A C 1
ATOM 814 O O . ALA A 1 100 ? 3.840 3.019 -19.767 1.00 84.12 100 ALA A O 1
ATOM 815 N N . ASP A 1 101 ? 3.895 5.246 -20.056 1.00 81.19 101 ASP A N 1
ATOM 816 C CA . ASP A 1 101 ? 2.527 5.399 -20.554 1.00 81.19 101 ASP A CA 1
ATOM 817 C C . ASP A 1 101 ? 2.263 4.508 -21.776 1.00 81.19 101 ASP A C 1
ATOM 819 O O . ASP A 1 101 ? 1.211 3.874 -21.852 1.00 81.19 101 ASP A O 1
ATOM 823 N N . ALA A 1 102 ? 3.210 4.423 -22.718 1.00 85.00 102 ALA A N 1
ATOM 824 C CA . ALA A 1 102 ? 3.101 3.558 -23.891 1.00 85.00 102 ALA A CA 1
ATOM 825 C C . ALA A 1 102 ? 3.083 2.067 -23.515 1.00 85.00 102 ALA A C 1
ATOM 827 O O . ALA A 1 102 ? 2.245 1.322 -24.031 1.00 85.00 102 ALA A O 1
ATOM 828 N N . LEU A 1 103 ? 3.952 1.645 -22.590 1.00 84.69 103 LEU A N 1
ATOM 829 C CA . LEU A 1 103 ? 3.983 0.277 -22.068 1.00 84.69 103 LEU A CA 1
ATOM 830 C C . LEU A 1 103 ? 2.672 -0.081 -21.354 1.00 84.69 103 LEU A C 1
ATOM 832 O O . LEU A 1 103 ? 2.089 -1.130 -21.631 1.00 84.69 103 LEU A O 1
ATOM 836 N N . PHE A 1 104 ? 2.172 0.801 -20.485 1.00 80.81 104 PHE A N 1
ATOM 837 C CA . PHE A 1 104 ? 0.871 0.624 -19.838 1.00 80.81 104 PHE A CA 1
ATOM 838 C C . PHE A 1 104 ? -0.247 0.528 -20.876 1.00 80.81 104 PHE A C 1
ATOM 840 O O . PHE A 1 104 ? -1.056 -0.393 -20.820 1.00 80.81 104 PHE A O 1
ATOM 847 N N . ASP A 1 105 ? -0.298 1.441 -21.848 1.00 76.94 105 ASP A N 1
ATOM 848 C CA . ASP A 1 105 ? -1.328 1.428 -22.888 1.00 76.94 105 ASP A CA 1
ATOM 849 C C . ASP A 1 105 ? -1.300 0.119 -23.695 1.00 76.94 105 ASP A C 1
ATOM 851 O O . ASP A 1 105 ? -2.376 -0.399 -24.010 1.00 76.94 105 ASP A O 1
ATOM 855 N N . GLN A 1 106 ? -0.109 -0.407 -24.009 1.00 82.94 106 GLN A N 1
ATOM 856 C CA . GLN A 1 106 ? 0.081 -1.695 -24.680 1.00 82.94 106 GLN A CA 1
ATOM 857 C C . GLN A 1 106 ? -0.489 -2.828 -23.827 1.00 82.94 106 GLN A C 1
ATOM 859 O O . GLN A 1 106 ? -1.475 -3.447 -24.236 1.00 82.94 106 GLN A O 1
ATOM 864 N N . VAL A 1 107 ? 0.077 -3.051 -22.638 1.00 80.06 107 VAL A N 1
ATOM 865 C CA . VAL A 1 107 ? -0.303 -4.157 -21.746 1.00 80.06 107 VAL A CA 1
ATOM 866 C C . VAL A 1 107 ? -1.787 -4.097 -21.444 1.00 80.06 107 VAL A C 1
ATOM 868 O O . VAL A 1 107 ? -2.535 -5.009 -21.771 1.00 80.06 107 VAL A O 1
ATOM 871 N N . LEU A 1 108 ? -2.273 -2.955 -20.969 1.00 69.94 108 LEU A N 1
ATOM 872 C CA . LEU A 1 108 ? -3.663 -2.840 -20.563 1.00 69.94 108 LEU A CA 1
ATOM 873 C C . LEU A 1 108 ? -4.606 -3.036 -21.731 1.00 69.94 108 LEU A C 1
ATOM 875 O O . LEU A 1 108 ? -5.656 -3.617 -21.506 1.00 69.94 108 LEU A O 1
ATOM 879 N N . SER A 1 109 ? -4.274 -2.618 -22.960 1.00 65.75 109 SER A N 1
ATOM 880 C CA . SER A 1 109 ? -5.128 -2.953 -24.108 1.00 65.75 109 SER A CA 1
ATOM 881 C C . SER A 1 109 ? -5.245 -4.443 -24.386 1.00 65.75 109 SER A C 1
ATOM 883 O O . SER A 1 109 ? -6.316 -4.879 -24.801 1.00 65.75 109 SER A O 1
ATOM 885 N N . HIS A 1 110 ? -4.202 -5.221 -24.117 1.00 61.38 110 HIS A N 1
ATOM 886 C CA . HIS A 1 110 ? -4.252 -6.671 -24.248 1.00 61.38 110 HIS A CA 1
ATOM 887 C C . HIS A 1 110 ? -4.992 -7.321 -23.070 1.00 61.38 110 HIS A C 1
ATOM 889 O O . HIS A 1 110 ? -5.844 -8.180 -23.293 1.00 61.38 110 HIS A O 1
ATOM 895 N N . THR A 1 111 ? -4.755 -6.857 -21.841 1.00 57.72 111 THR A N 1
ATOM 896 C CA . THR A 1 111 ? -5.296 -7.468 -20.616 1.00 57.72 111 THR A CA 1
ATOM 897 C C . THR A 1 111 ? -6.731 -7.032 -20.285 1.00 57.72 111 THR A C 1
ATOM 899 O O . THR A 1 111 ? -7.550 -7.826 -19.826 1.00 57.72 111 THR A O 1
ATOM 902 N N . LEU A 1 112 ? -7.063 -5.753 -20.499 1.00 55.31 112 LEU A N 1
ATOM 903 C CA . LEU A 1 112 ? -8.307 -5.120 -20.036 1.00 55.31 112 LEU A CA 1
ATOM 904 C C . LEU A 1 112 ? -9.280 -4.725 -21.163 1.00 55.31 112 LEU A C 1
ATOM 906 O O . LEU A 1 112 ? -10.421 -4.359 -20.857 1.00 55.31 112 LEU A O 1
ATOM 910 N N . PHE A 1 113 ? -8.876 -4.768 -22.443 1.00 47.41 113 PHE A N 1
ATOM 911 C CA . PHE A 1 113 ? -9.682 -4.277 -23.579 1.00 47.41 113 PHE A CA 1
ATOM 912 C C . PHE A 1 113 ? -9.999 -5.339 -24.623 1.00 47.41 113 PHE A C 1
ATOM 914 O O . PHE A 1 113 ? -9.768 -5.159 -25.818 1.00 47.41 113 PHE A O 1
ATOM 921 N N . SER A 1 114 ? -10.775 -6.332 -24.209 1.00 47.84 114 SER A N 1
ATOM 922 C CA . SER A 1 114 ? -11.804 -6.835 -25.121 1.00 47.84 114 SER A CA 1
ATOM 923 C C . SER A 1 114 ? -12.889 -5.775 -25.434 1.00 47.84 114 SER A C 1
ATOM 925 O O . SER A 1 114 ? -13.644 -5.959 -26.382 1.00 47.84 114 SER A O 1
ATOM 927 N N . PHE A 1 115 ? -12.952 -4.625 -24.724 1.00 45.47 115 PHE A N 1
ATOM 928 C CA . PHE A 1 115 ? -13.922 -3.540 -24.977 1.00 45.47 115 PHE A CA 1
ATOM 929 C C . PHE A 1 115 ? -13.338 -2.113 -24.803 1.00 45.47 115 PHE A C 1
ATOM 931 O O . PHE A 1 115 ? -12.759 -1.777 -23.774 1.00 45.47 115 PHE A O 1
ATOM 938 N N . ARG A 1 116 ? -13.534 -1.235 -25.808 1.00 42.91 116 ARG A N 1
ATOM 939 C CA . ARG A 1 116 ? -12.898 0.099 -26.009 1.00 42.91 116 ARG A CA 1
ATOM 940 C C . ARG A 1 116 ? -13.061 1.152 -24.883 1.00 42.91 116 ARG A C 1
ATOM 942 O O . ARG A 1 116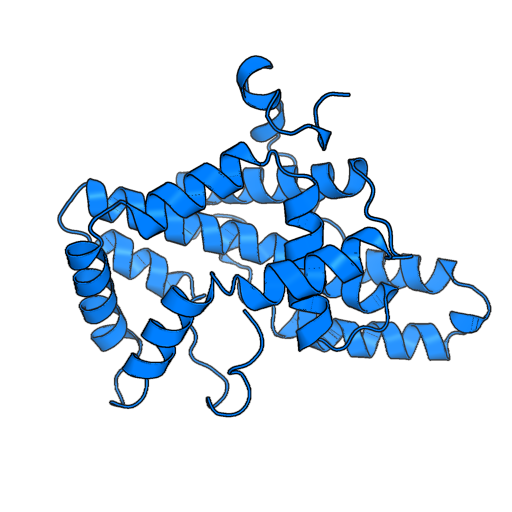 ? -12.351 2.155 -24.895 1.00 42.91 116 ARG A O 1
ATOM 949 N N . THR A 1 117 ? -13.949 0.963 -23.909 1.00 44.38 117 THR A N 1
ATOM 950 C CA . THR A 1 117 ? -14.334 1.992 -22.912 1.00 44.38 117 THR A CA 1
ATOM 951 C C . THR A 1 117 ? -13.300 2.211 -21.787 1.00 44.38 117 THR A C 1
ATOM 953 O O . THR A 1 117 ? -13.303 3.250 -21.130 1.00 44.38 117 THR A O 1
ATOM 956 N N . ASN A 1 118 ? -12.355 1.288 -21.582 1.00 46.59 118 ASN A N 1
ATOM 957 C CA . ASN A 1 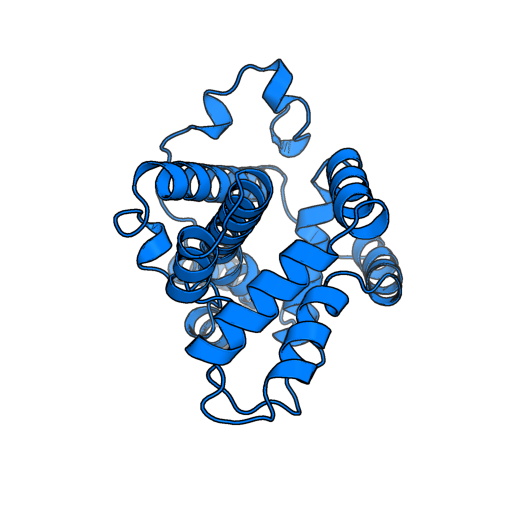118 ? -11.535 1.213 -20.360 1.00 46.59 118 ASN A CA 1
ATOM 958 C C . ASN A 1 118 ? -10.346 2.231 -20.283 1.00 46.59 118 ASN A C 1
ATOM 960 O O . ASN A 1 118 ? -9.787 2.473 -19.215 1.00 46.59 118 ASN A O 1
ATOM 964 N N . ARG A 1 119 ? -9.964 2.914 -21.387 1.00 48.94 119 ARG A N 1
ATOM 965 C CA . ARG A 1 119 ? -8.648 3.629 -21.522 1.00 48.94 119 ARG A CA 1
ATOM 966 C C . ARG A 1 119 ? -8.656 4.989 -20.899 1.00 48.94 119 ARG A C 1
ATOM 968 O O . ARG A 1 119 ? -7.671 5.446 -20.331 1.00 48.94 119 ARG A O 1
ATOM 975 N N . ARG A 1 120 ? -9.817 5.619 -20.972 1.00 41.59 120 ARG A N 1
ATOM 976 C CA . ARG A 1 120 ? -10.049 6.933 -20.401 1.00 41.59 120 ARG A CA 1
ATOM 977 C C . ARG A 1 120 ? -10.185 6.872 -18.879 1.00 41.59 120 ARG A C 1
ATOM 979 O O . ARG A 1 120 ? -9.764 7.804 -18.207 1.00 41.59 120 ARG A O 1
ATOM 986 N N . ILE A 1 121 ? -10.717 5.767 -18.352 1.00 43.16 121 ILE A N 1
ATOM 987 C CA . ILE A 1 121 ? -10.881 5.529 -16.912 1.00 43.16 121 ILE A CA 1
ATOM 988 C C . ILE A 1 121 ? -9.516 5.255 -16.274 1.00 43.16 121 ILE A C 1
ATOM 990 O O . ILE A 1 121 ? -9.157 5.900 -15.291 1.00 43.16 121 ILE A O 1
ATOM 994 N N . PHE A 1 122 ? -8.720 4.374 -16.887 1.00 42.78 122 PHE A N 1
ATOM 995 C CA . PHE A 1 122 ? -7.380 4.036 -16.411 1.00 42.78 122 PHE A CA 1
ATOM 996 C C . PHE A 1 122 ? -6.420 5.240 -16.392 1.00 42.78 122 PHE A C 1
ATOM 998 O O . PHE A 1 122 ? -5.835 5.544 -15.354 1.00 42.78 122 PHE A O 1
ATOM 1005 N N . ARG A 1 123 ? -6.325 6.003 -17.494 1.00 47.97 123 ARG A N 1
ATOM 1006 C CA . ARG A 1 123 ? -5.496 7.227 -17.529 1.00 47.97 123 ARG A CA 1
ATOM 1007 C C . ARG A 1 123 ? -5.992 8.308 -16.573 1.00 47.97 123 ARG A C 1
ATOM 1009 O O . ARG A 1 123 ? -5.197 9.097 -16.074 1.00 47.97 123 ARG A O 1
ATOM 1016 N N . GLY A 1 124 ? -7.302 8.349 -16.327 1.00 40.16 124 GLY A N 1
ATOM 1017 C CA . GLY A 1 124 ? -7.890 9.200 -15.303 1.00 40.16 124 GLY A CA 1
ATOM 1018 C C . GLY A 1 124 ? -7.352 8.858 -13.918 1.00 40.16 124 GLY A C 1
ATOM 1019 O O . GLY A 1 124 ? -7.032 9.776 -13.186 1.00 40.16 124 GLY A O 1
ATOM 1020 N N . MET A 1 125 ? -7.191 7.570 -13.598 1.00 42.00 125 MET A N 1
ATOM 1021 C CA . MET A 1 125 ? -6.803 7.046 -12.282 1.00 42.00 125 MET A CA 1
ATOM 1022 C C . MET A 1 125 ? -5.312 7.209 -11.952 1.00 42.00 125 MET A C 1
ATOM 1024 O O . MET A 1 125 ? -5.023 7.665 -10.849 1.00 42.00 125 MET A O 1
ATOM 1028 N N . ILE A 1 126 ? -4.393 6.951 -12.898 1.00 43.69 126 ILE A N 1
ATOM 1029 C CA . ILE A 1 126 ? -2.954 7.267 -12.721 1.00 43.69 126 ILE A CA 1
ATOM 1030 C C . ILE A 1 126 ? -2.770 8.768 -12.464 1.00 43.69 126 ILE A C 1
ATOM 1032 O O . ILE A 1 126 ? -2.033 9.171 -11.572 1.00 43.69 126 ILE A O 1
ATOM 1036 N N . ARG A 1 127 ? -3.497 9.616 -13.202 1.00 37.25 127 ARG A N 1
ATOM 1037 C CA . ARG A 1 127 ? -3.422 11.078 -13.048 1.00 37.25 127 ARG A CA 1
ATOM 1038 C C . ARG A 1 127 ? -4.179 11.612 -11.825 1.00 37.25 127 ARG A C 1
ATOM 1040 O O . ARG A 1 127 ? -3.954 12.752 -11.443 1.00 37.25 127 ARG A O 1
ATOM 1047 N N . PHE A 1 128 ? -5.080 10.830 -11.217 1.00 35.72 128 PHE A N 1
ATOM 1048 C CA . PHE A 1 128 ? -5.900 11.251 -10.065 1.00 35.72 128 PHE A CA 1
ATOM 1049 C C . PHE A 1 128 ? -5.313 10.888 -8.698 1.00 35.72 128 PHE A C 1
ATOM 1051 O O . PHE A 1 128 ? -5.969 11.141 -7.681 1.00 35.72 128 PHE A O 1
ATOM 1058 N N . GLN A 1 129 ? -4.122 10.287 -8.647 1.00 40.62 129 GLN A N 1
ATOM 1059 C CA . GLN A 1 129 ? -3.404 10.118 -7.382 1.00 40.62 129 GLN A CA 1
ATOM 1060 C C . GLN A 1 129 ? -2.988 11.468 -6.776 1.00 40.62 129 GLN A C 1
ATOM 1062 O O . GLN A 1 129 ? -2.838 11.549 -5.561 1.00 40.62 129 GLN A O 1
ATOM 1067 N N . ASP A 1 130 ? -2.932 12.540 -7.575 1.00 46.19 130 ASP A N 1
ATOM 1068 C CA . ASP A 1 130 ? -2.584 13.877 -7.104 1.00 46.19 130 ASP A CA 1
ATOM 1069 C C . ASP A 1 130 ? -3.757 14.851 -7.254 1.00 46.19 130 ASP A C 1
ATOM 1071 O O . ASP A 1 130 ? -3.964 15.495 -8.282 1.00 46.19 130 ASP A O 1
ATOM 1075 N N . ASN A 1 131 ? -4.588 14.937 -6.219 1.00 44.41 131 ASN A N 1
ATOM 1076 C CA . ASN A 1 131 ? -5.581 15.996 -6.143 1.00 44.41 131 ASN A CA 1
ATOM 1077 C C . ASN A 1 131 ? -5.198 16.938 -5.004 1.00 44.41 131 ASN A C 1
ATOM 1079 O O . ASN A 1 131 ? -5.658 16.791 -3.870 1.00 44.41 131 ASN A O 1
ATOM 1083 N N . GLU A 1 132 ? -4.352 17.919 -5.323 1.00 42.38 132 GLU A N 1
ATOM 1084 C CA . GLU A 1 132 ? -3.907 18.985 -4.414 1.00 42.38 132 GLU A CA 1
ATOM 1085 C C . GLU A 1 132 ? -5.083 19.683 -3.706 1.00 42.38 132 GLU A C 1
ATOM 1087 O O . GLU A 1 132 ? -4.983 20.070 -2.541 1.00 42.38 132 GLU A O 1
ATOM 1092 N N . ARG A 1 133 ? -6.251 19.757 -4.364 1.00 37.50 133 ARG A N 1
ATOM 1093 C CA . ARG A 1 133 ? -7.484 20.298 -3.768 1.00 37.50 133 ARG A CA 1
ATOM 1094 C C . ARG A 1 133 ? -7.995 19.468 -2.589 1.00 37.50 133 ARG A C 1
ATOM 1096 O O . ARG A 1 133 ? -8.557 20.037 -1.660 1.00 37.50 133 ARG A O 1
ATOM 1103 N N . TRP A 1 134 ? -7.798 18.151 -2.596 1.00 43.59 134 TRP A N 1
ATOM 1104 C CA . TRP A 1 134 ? -8.196 17.279 -1.486 1.00 43.59 134 TRP A CA 1
ATOM 1105 C C . TRP A 1 134 ? -7.161 17.252 -0.368 1.00 43.59 134 TRP A C 1
ATOM 1107 O O . TRP A 1 134 ? -7.561 17.218 0.789 1.00 43.59 134 TRP A O 1
ATOM 1117 N N . GLN A 1 135 ? -5.865 17.352 -0.678 1.00 46.09 135 GLN A N 1
ATOM 1118 C CA . GLN A 1 135 ? -4.819 17.510 0.342 1.00 46.09 135 GLN A CA 1
ATOM 1119 C C . GLN A 1 135 ? -5.045 18.780 1.183 1.00 46.09 135 GLN A C 1
ATOM 1121 O O . GLN A 1 135 ? -4.916 18.735 2.401 1.00 46.09 135 GLN A O 1
ATOM 1126 N N . ALA A 1 136 ? -5.494 19.882 0.571 1.00 46.84 136 ALA A N 1
ATOM 1127 C CA . ALA A 1 136 ? -5.865 21.103 1.297 1.00 46.84 136 ALA A CA 1
ATOM 1128 C C . ALA A 1 136 ? -7.125 20.937 2.179 1.00 46.84 136 ALA A C 1
ATOM 1130 O O . ALA A 1 136 ? -7.169 21.419 3.317 1.00 46.84 136 ALA A O 1
ATOM 1131 N N . VAL A 1 137 ? -8.145 20.220 1.685 1.00 49.41 137 VAL A N 1
ATOM 1132 C CA . VAL A 1 137 ? -9.371 19.909 2.449 1.00 49.41 137 VAL A CA 1
ATOM 1133 C C . VAL A 1 137 ? -9.068 18.973 3.624 1.00 49.41 137 VAL A C 1
ATOM 1135 O O . VAL A 1 137 ? -9.525 19.223 4.741 1.00 49.41 137 VAL A O 1
ATOM 1138 N N . PHE A 1 138 ? -8.252 17.939 3.410 1.00 51.72 138 PHE A N 1
ATOM 1139 C CA . PHE A 1 138 ? -7.838 17.020 4.465 1.00 51.72 138 PHE A CA 1
ATOM 1140 C C . PHE A 1 138 ? -6.848 17.656 5.435 1.00 51.72 138 PHE A C 1
ATOM 1142 O O . PHE A 1 138 ? -7.002 17.433 6.625 1.00 51.72 138 PHE A O 1
ATOM 1149 N N . GLY A 1 139 ? -5.924 18.517 5.001 1.00 54.56 139 GLY A N 1
ATOM 1150 C CA . GLY A 1 139 ? -5.000 19.228 5.896 1.00 54.56 139 GLY A CA 1
ATOM 1151 C C . GLY A 1 139 ? -5.728 20.023 6.988 1.00 54.56 139 GLY A C 1
ATOM 1152 O O . GLY A 1 139 ? -5.366 19.956 8.161 1.00 54.56 139 GLY A O 1
ATOM 1153 N N . THR A 1 140 ? -6.839 20.678 6.632 1.00 51.72 140 THR A N 1
ATOM 1154 C CA . THR A 1 140 ? -7.698 21.398 7.595 1.00 51.72 140 THR A CA 1
ATOM 1155 C C . THR A 1 140 ? -8.461 20.447 8.531 1.00 51.72 140 THR A C 1
ATOM 1157 O O . THR A 1 140 ? -8.674 20.759 9.703 1.00 51.72 140 THR A O 1
ATOM 1160 N N . MET A 1 141 ? -8.876 19.280 8.029 1.00 54.19 141 MET A N 1
ATOM 1161 C CA . MET A 1 141 ? -9.568 18.238 8.800 1.00 54.19 141 MET A CA 1
ATOM 1162 C C . MET A 1 141 ? -8.626 17.475 9.742 1.00 54.19 141 MET A C 1
ATOM 1164 O O . MET A 1 141 ? -9.020 17.146 10.855 1.00 54.19 141 MET A O 1
ATOM 1168 N N . LEU A 1 142 ? -7.389 17.217 9.314 1.00 58.41 142 LEU A N 1
ATOM 1169 C CA . LEU A 1 142 ? -6.334 16.537 10.065 1.00 58.41 142 LEU A CA 1
ATOM 1170 C C . LEU A 1 142 ? -5.884 17.394 11.252 1.00 58.41 142 LEU A C 1
ATOM 1172 O O . LEU A 1 142 ? -5.830 16.890 12.367 1.00 58.41 142 LEU A O 1
ATOM 1176 N N . ALA A 1 143 ? -5.705 18.705 11.045 1.00 57.03 143 ALA A N 1
ATOM 1177 C CA . ALA A 1 143 ? -5.374 19.662 12.106 1.00 57.03 143 ALA A CA 1
ATOM 1178 C C . ALA A 1 143 ? -6.475 19.830 13.175 1.00 57.03 143 ALA A C 1
ATOM 1180 O O . ALA A 1 143 ? -6.223 20.374 14.247 1.00 57.03 143 ALA A O 1
ATOM 1181 N N . ARG A 1 144 ? -7.707 19.393 12.884 1.00 50.72 144 ARG A N 1
ATOM 1182 C CA . ARG A 1 144 ? -8.871 19.463 13.788 1.00 50.72 144 ARG A CA 1
ATOM 1183 C C . ARG A 1 144 ? -9.405 18.084 14.181 1.00 50.72 144 ARG A C 1
ATOM 1185 O O . ARG A 1 144 ? -10.480 17.996 14.776 1.00 50.72 144 ARG A O 1
ATOM 1192 N N . SER A 1 145 ? -8.716 17.010 13.799 1.00 57.66 145 SER A N 1
ATOM 1193 C CA . SER A 1 145 ? -9.240 15.660 13.970 1.00 57.66 145 SER A CA 1
ATOM 1194 C C . SER A 1 145 ? -9.195 15.230 15.430 1.00 57.66 145 SER A C 1
ATOM 1196 O O . SER A 1 145 ? -8.179 15.363 16.100 1.00 57.66 145 SER A O 1
ATOM 1198 N N . ARG A 1 146 ? -10.298 14.637 15.891 1.00 60.19 146 ARG A N 1
ATOM 1199 C CA . ARG A 1 146 ? -10.390 13.928 17.177 1.00 60.19 146 ARG A CA 1
ATOM 1200 C C . ARG A 1 146 ? -9.827 12.502 17.133 1.00 60.19 146 ARG A C 1
ATOM 1202 O O . ARG A 1 146 ? -9.764 11.849 18.165 1.00 60.19 146 ARG A O 1
ATOM 1209 N N . TRP A 1 147 ? -9.555 11.985 15.934 1.00 66.06 147 TRP A N 1
ATOM 1210 C CA . TRP A 1 147 ? -9.149 10.601 15.714 1.00 66.06 147 TRP A CA 1
ATOM 1211 C C . TRP A 1 147 ? -7.642 10.545 15.550 1.00 66.06 147 TRP A C 1
ATOM 1213 O O . TRP A 1 147 ? -7.109 10.983 14.527 1.00 66.06 147 TRP A O 1
ATOM 1223 N N . ASP A 1 148 ? -6.986 10.037 16.585 1.00 71.44 148 ASP A N 1
ATOM 1224 C CA . ASP A 1 148 ? -5.542 9.920 16.616 1.00 71.44 148 ASP A CA 1
ATOM 1225 C C . ASP A 1 148 ? -5.070 8.575 16.050 1.00 71.44 148 ASP A C 1
ATOM 1227 O O . ASP A 1 148 ? -5.781 7.569 16.117 1.00 71.44 148 ASP A O 1
ATOM 1231 N N . LEU A 1 149 ? -3.876 8.575 15.465 1.00 84.12 149 LEU A N 1
ATOM 1232 C CA . LEU A 1 149 ? -3.185 7.391 14.971 1.00 84.12 149 LEU A CA 1
ATOM 1233 C C . LEU A 1 149 ? -1.833 7.369 15.673 1.00 84.12 149 LEU A C 1
ATOM 1235 O O . LEU A 1 149 ? -1.029 8.268 15.455 1.00 84.12 149 LEU A O 1
ATOM 1239 N N . SER A 1 150 ? -1.604 6.387 16.544 1.00 86.31 150 SER A N 1
ATOM 1240 C CA . SER A 1 150 ? -0.355 6.326 17.302 1.00 86.31 150 SER A CA 1
ATOM 1241 C C . SER A 1 150 ? 0.825 5.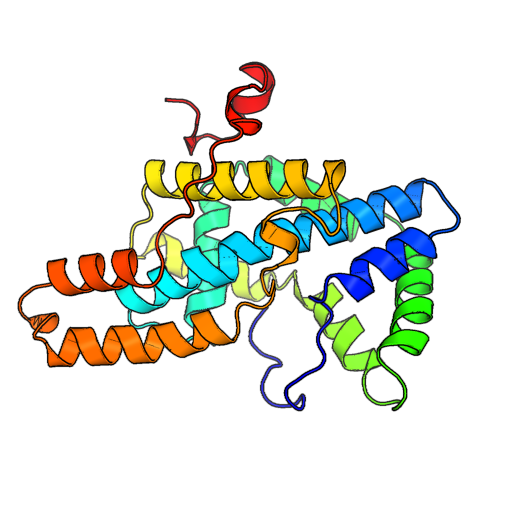980 16.397 1.00 86.31 150 SER A C 1
ATOM 1243 O O . SER A 1 150 ? 0.688 5.197 15.452 1.00 86.31 150 SER A O 1
ATOM 1245 N N . ASP A 1 151 ? 2.005 6.503 16.731 1.00 84.50 151 ASP A N 1
ATOM 1246 C CA . ASP A 1 151 ? 3.239 6.181 16.009 1.00 84.50 151 ASP A CA 1
ATOM 1247 C C . ASP A 1 151 ? 3.548 4.677 16.055 1.00 84.50 151 ASP A C 1
ATOM 1249 O O . ASP A 1 151 ? 3.963 4.105 15.052 1.00 84.50 151 ASP A O 1
ATOM 1253 N N . GLU A 1 152 ? 3.238 3.997 17.164 1.00 86.94 152 GLU A N 1
ATOM 1254 C CA . GLU A 1 152 ? 3.354 2.536 17.272 1.00 86.94 152 GLU A CA 1
ATOM 1255 C C . GLU A 1 152 ? 2.492 1.805 16.228 1.00 86.94 152 GLU A C 1
ATOM 1257 O O . GLU A 1 152 ? 2.958 0.870 15.572 1.00 86.94 152 GLU A O 1
ATOM 1262 N N . ALA A 1 153 ? 1.247 2.249 16.019 1.00 88.88 153 ALA A N 1
ATOM 1263 C CA . ALA A 1 153 ? 0.380 1.661 15.003 1.00 88.88 153 ALA A CA 1
ATOM 1264 C C . ALA A 1 153 ? 0.930 1.918 13.594 1.00 88.88 153 ALA A C 1
ATOM 1266 O O . ALA A 1 153 ? 0.947 1.003 12.770 1.00 88.88 153 ALA A O 1
ATOM 1267 N N . VAL A 1 154 ? 1.411 3.137 13.322 1.00 89.44 154 VAL A N 1
ATOM 1268 C CA . VAL A 1 154 ? 2.051 3.496 12.045 1.00 89.44 154 VAL A CA 1
ATOM 1269 C C . VAL A 1 154 ? 3.238 2.583 11.765 1.00 89.44 154 VAL A C 1
ATOM 1271 O O . VAL A 1 154 ? 3.295 1.966 10.702 1.00 89.44 154 VAL A O 1
ATOM 1274 N N . VAL A 1 155 ? 4.145 2.440 12.733 1.00 88.44 155 VAL A N 1
ATOM 1275 C CA . VAL A 1 155 ? 5.292 1.528 12.656 1.00 88.44 155 VAL A CA 1
ATOM 1276 C C . VAL A 1 155 ? 4.844 0.111 12.335 1.00 88.44 155 VAL A C 1
ATOM 1278 O O . VAL A 1 155 ? 5.377 -0.496 11.408 1.00 88.44 155 VAL A O 1
ATOM 1281 N N . GLY A 1 156 ? 3.831 -0.394 13.043 1.00 91.12 156 GLY A N 1
ATOM 1282 C CA . GLY A 1 156 ? 3.293 -1.731 12.814 1.00 91.12 156 GLY A CA 1
ATOM 1283 C C . GLY A 1 156 ? 2.866 -1.950 11.361 1.00 91.12 156 GLY A C 1
ATOM 1284 O O . GLY A 1 156 ? 3.266 -2.938 10.747 1.00 91.12 156 GLY A O 1
ATOM 1285 N N . TYR A 1 157 ? 2.116 -1.020 10.767 1.00 93.06 157 TYR A N 1
ATOM 1286 C CA . TYR A 1 157 ? 1.696 -1.145 9.365 1.00 93.06 157 TYR A CA 1
ATOM 1287 C C . TYR A 1 157 ? 2.849 -0.965 8.372 1.00 93.06 157 TYR A C 1
ATOM 1289 O O . TYR A 1 157 ? 2.906 -1.691 7.375 1.00 93.06 157 TYR A O 1
ATOM 1297 N N . LEU A 1 158 ? 3.778 -0.042 8.632 1.00 90.50 158 LEU A N 1
ATOM 1298 C CA . LEU A 1 158 ? 4.932 0.191 7.760 1.00 90.50 158 LEU A CA 1
ATOM 1299 C C . LEU A 1 158 ? 5.877 -1.008 7.732 1.00 90.50 158 LEU A C 1
ATOM 1301 O O . LEU A 1 158 ? 6.319 -1.402 6.656 1.00 90.50 158 LEU A O 1
ATOM 1305 N N . GLU A 1 159 ? 6.138 -1.630 8.881 1.00 91.00 159 GLU A N 1
ATOM 1306 C CA . GLU A 1 159 ? 6.962 -2.837 8.968 1.00 91.00 159 GLU A CA 1
ATOM 1307 C C . GLU A 1 159 ? 6.380 -3.979 8.137 1.00 91.00 159 GLU A C 1
ATOM 1309 O O . GLU A 1 159 ? 7.095 -4.580 7.342 1.00 91.00 159 GLU A O 1
ATOM 1314 N N . ARG A 1 160 ? 5.071 -4.235 8.263 1.00 94.06 160 ARG A N 1
ATOM 1315 C CA . ARG A 1 160 ? 4.388 -5.314 7.528 1.00 94.06 160 ARG A CA 1
ATOM 1316 C C . ARG A 1 160 ? 4.352 -5.018 6.034 1.00 94.06 160 ARG A C 1
ATOM 1318 O O . ARG A 1 160 ? 4.587 -5.912 5.228 1.00 94.06 160 ARG A O 1
ATOM 1325 N N . SER A 1 161 ? 4.115 -3.759 5.667 1.00 93.56 161 SER A N 1
ATOM 1326 C CA . SER A 1 161 ? 4.138 -3.329 4.265 1.00 93.56 161 SER A CA 1
ATOM 1327 C C . SER A 1 161 ? 5.524 -3.529 3.658 1.00 93.56 161 SER A C 1
ATOM 1329 O O . SER A 1 161 ? 5.645 -4.079 2.567 1.00 93.56 161 SER A O 1
ATOM 1331 N N . PHE A 1 162 ? 6.578 -3.135 4.376 1.00 92.44 162 PHE A N 1
ATOM 1332 C CA . PHE A 1 162 ? 7.955 -3.292 3.917 1.00 92.44 162 PHE A CA 1
ATOM 1333 C C . PHE A 1 162 ? 8.357 -4.765 3.801 1.00 92.44 162 PHE A C 1
ATOM 1335 O O . PHE A 1 162 ? 8.951 -5.163 2.799 1.00 92.44 162 PHE A O 1
ATOM 1342 N N . ASP A 1 163 ? 7.982 -5.587 4.781 1.00 94.50 163 ASP A N 1
ATOM 1343 C CA . ASP A 1 163 ? 8.216 -7.028 4.741 1.00 94.50 163 ASP A CA 1
ATOM 1344 C C . ASP A 1 163 ? 7.507 -7.669 3.539 1.00 94.50 163 ASP A C 1
ATOM 1346 O O . ASP A 1 163 ? 8.127 -8.443 2.815 1.00 94.50 163 ASP A O 1
ATOM 1350 N N . TYR A 1 164 ? 6.260 -7.284 3.247 1.00 95.31 164 TYR A N 1
ATOM 1351 C CA . TYR A 1 164 ? 5.523 -7.764 2.070 1.00 95.31 164 TYR A CA 1
ATOM 1352 C C . TYR A 1 164 ? 6.142 -7.303 0.750 1.00 95.31 164 TYR A C 1
ATOM 1354 O O . TYR A 1 164 ? 6.162 -8.072 -0.211 1.00 95.31 164 TYR A O 1
ATOM 1362 N N . LEU A 1 165 ? 6.666 -6.075 0.688 1.00 94.56 165 LEU A N 1
ATOM 1363 C CA . LEU A 1 165 ? 7.412 -5.591 -0.475 1.00 94.56 165 LEU A CA 1
ATOM 1364 C C . LEU A 1 165 ? 8.633 -6.472 -0.751 1.00 94.56 165 LEU A C 1
ATOM 1366 O O . LEU A 1 165 ? 8.810 -6.944 -1.874 1.00 94.56 165 LEU A O 1
ATOM 1370 N N . VAL A 1 166 ? 9.488 -6.666 0.256 1.00 94.94 166 VAL A N 1
ATOM 1371 C CA . VAL A 1 166 ? 10.736 -7.427 0.110 1.00 94.94 166 VAL A CA 1
ATOM 1372 C C . VAL A 1 166 ? 10.435 -8.890 -0.206 1.00 94.94 166 VAL A C 1
ATOM 1374 O O . VAL A 1 166 ? 11.067 -9.474 -1.087 1.00 94.94 166 VAL A O 1
ATOM 1377 N N . ASP A 1 167 ? 9.428 -9.458 0.452 1.00 95.25 167 ASP A N 1
ATOM 1378 C CA . ASP A 1 167 ? 8.945 -10.807 0.186 1.00 95.25 167 ASP A CA 1
ATOM 1379 C C . ASP A 1 167 ? 8.507 -10.977 -1.276 1.00 95.25 167 ASP A C 1
ATOM 1381 O O . ASP A 1 167 ? 8.965 -11.891 -1.966 1.00 95.25 167 ASP A O 1
ATOM 1385 N N . TYR A 1 168 ? 7.704 -10.039 -1.791 1.00 96.00 168 TYR A N 1
ATOM 1386 C CA . TYR A 1 168 ? 7.262 -10.045 -3.185 1.00 96.00 168 TYR A CA 1
ATOM 1387 C C . TYR A 1 168 ? 8.420 -9.895 -4.171 1.00 96.00 168 TYR A C 1
ATOM 1389 O O . TYR A 1 168 ? 8.487 -10.607 -5.173 1.00 96.00 168 TYR A O 1
ATOM 1397 N N . LEU A 1 169 ? 9.368 -8.997 -3.897 1.00 95.88 169 LEU A N 1
ATOM 1398 C CA . LEU A 1 169 ? 10.523 -8.794 -4.772 1.00 95.88 169 LEU A CA 1
ATOM 1399 C C . LEU A 1 169 ? 11.399 -10.049 -4.892 1.00 95.88 169 LEU A C 1
ATOM 1401 O O . LEU A 1 169 ? 11.944 -10.296 -5.974 1.00 95.88 169 LEU A O 1
ATOM 1405 N N . ASN A 1 170 ? 11.495 -10.840 -3.820 1.00 95.31 170 ASN A N 1
ATOM 1406 C CA . ASN A 1 170 ? 12.293 -12.063 -3.776 1.00 95.31 170 ASN A CA 1
ATOM 1407 C C . ASN A 1 170 ? 11.548 -13.294 -4.313 1.00 95.31 170 ASN A C 1
ATOM 1409 O O . ASN A 1 170 ? 12.150 -14.100 -5.018 1.00 95.31 170 ASN A O 1
ATOM 1413 N N . ARG A 1 171 ? 10.259 -13.455 -3.980 1.00 94.94 171 ARG A N 1
ATOM 1414 C CA . ARG A 1 171 ? 9.497 -14.703 -4.209 1.00 94.94 171 ARG A CA 1
ATOM 1415 C C . ARG A 1 171 ? 8.339 -14.579 -5.203 1.00 94.94 171 ARG A C 1
ATOM 1417 O O . ARG A 1 171 ? 7.766 -15.590 -5.599 1.00 94.94 171 ARG A O 1
ATOM 1424 N N . ARG A 1 172 ? 8.007 -13.363 -5.649 1.00 94.25 172 ARG A N 1
ATOM 1425 C CA . ARG A 1 172 ? 6.958 -13.078 -6.648 1.00 94.25 172 ARG A CA 1
ATOM 1426 C C . ARG A 1 172 ? 5.633 -13.749 -6.283 1.00 94.25 172 ARG A C 1
ATOM 1428 O O . ARG A 1 172 ? 5.127 -13.521 -5.192 1.00 94.25 172 ARG A O 1
ATOM 1435 N N . GLY A 1 173 ? 5.086 -14.590 -7.163 1.00 92.19 173 GLY A N 1
ATOM 1436 C CA . GLY A 1 173 ? 3.806 -15.276 -6.963 1.00 92.19 173 GLY A CA 1
ATOM 1437 C C . GLY A 1 173 ? 3.740 -16.207 -5.745 1.00 92.19 173 GLY A C 1
ATOM 1438 O O . GLY A 1 173 ? 2.645 -16.598 -5.359 1.00 92.19 173 GLY A O 1
ATOM 1439 N N . GLU A 1 174 ? 4.873 -16.543 -5.122 1.00 93.94 174 GLU A N 1
ATOM 1440 C CA . GLU A 1 174 ? 4.927 -17.335 -3.883 1.00 93.94 174 GLU A CA 1
ATOM 1441 C C . GLU A 1 174 ? 4.940 -16.470 -2.609 1.00 93.94 174 GLU A C 1
ATOM 1443 O O . GLU A 1 174 ? 4.931 -16.999 -1.490 1.00 93.94 174 GLU A O 1
ATOM 1448 N N . ALA A 1 175 ? 4.992 -15.143 -2.751 1.00 94.62 175 ALA A N 1
ATOM 1449 C CA . ALA A 1 175 ? 4.954 -14.213 -1.632 1.00 94.62 175 ALA A CA 1
ATOM 1450 C C . ALA A 1 175 ? 3.602 -14.252 -0.910 1.00 94.62 175 ALA A C 1
ATOM 1452 O O . ALA A 1 175 ? 2.559 -14.505 -1.514 1.00 94.62 175 ALA A O 1
ATOM 1453 N N . ILE A 1 176 ? 3.604 -13.945 0.389 1.00 92.38 176 ILE A N 1
ATOM 1454 C CA . ILE A 1 176 ? 2.387 -13.991 1.219 1.00 92.38 176 ILE A CA 1
ATOM 1455 C C . ILE A 1 176 ? 1.319 -13.043 0.658 1.00 92.38 176 ILE A C 1
ATOM 1457 O O . ILE A 1 176 ? 0.152 -13.408 0.523 1.00 92.38 176 ILE A O 1
ATOM 1461 N N . CYS A 1 177 ? 1.733 -11.834 0.276 1.00 93.44 177 CYS A N 1
ATOM 1462 C CA . CYS A 1 177 ? 0.843 -10.818 -0.272 1.00 93.44 177 CYS A CA 1
ATOM 1463 C C . CYS A 1 177 ? 0.290 -11.167 -1.661 1.00 93.44 177 CYS A C 1
ATOM 1465 O O . CYS A 1 177 ? -0.775 -10.670 -2.017 1.00 93.44 177 CYS A O 1
ATOM 1467 N N . ALA A 1 178 ? 0.937 -12.058 -2.423 1.00 93.50 178 ALA A N 1
ATOM 1468 C CA . ALA A 1 178 ? 0.466 -12.461 -3.750 1.00 93.50 178 ALA A CA 1
ATOM 1469 C C . ALA A 1 178 ? -0.876 -13.220 -3.696 1.00 93.50 178 ALA A C 1
ATOM 1471 O O . ALA A 1 178 ? -1.627 -13.225 -4.671 1.00 93.50 178 ALA A O 1
ATOM 1472 N N . ALA A 1 179 ? -1.203 -13.825 -2.546 1.00 92.00 179 ALA A N 1
ATOM 1473 C CA . ALA A 1 179 ? -2.489 -14.476 -2.295 1.00 92.00 179 ALA A CA 1
ATOM 1474 C C . ALA A 1 179 ? -3.598 -13.502 -1.849 1.00 92.00 179 ALA A C 1
ATOM 1476 O O . ALA A 1 179 ? -4.762 -13.897 -1.750 1.00 92.00 179 ALA A O 1
ATOM 1477 N N . LEU A 1 180 ? -3.254 -12.245 -1.557 1.00 92.00 180 LEU A N 1
ATOM 1478 C CA . LEU A 1 180 ? -4.192 -11.221 -1.109 1.00 92.00 180 LEU A CA 1
ATOM 1479 C C . LEU A 1 180 ? -4.655 -10.364 -2.288 1.00 92.00 180 LEU A C 1
ATOM 1481 O O . LEU A 1 180 ? -3.917 -10.143 -3.248 1.00 92.00 180 LEU A O 1
ATOM 1485 N N . ASP A 1 181 ? -5.880 -9.850 -2.184 1.00 89.25 181 ASP A N 1
ATOM 1486 C CA . ASP A 1 181 ? -6.431 -8.869 -3.117 1.00 89.25 181 ASP A CA 1
ATOM 1487 C C . ASP A 1 181 ? -5.933 -7.463 -2.740 1.00 89.25 181 ASP A C 1
ATOM 1489 O O . ASP A 1 181 ? -6.336 -6.959 -1.685 1.00 89.25 181 ASP A O 1
ATOM 1493 N N . PRO A 1 182 ? -5.095 -6.800 -3.562 1.00 88.12 182 PRO A N 1
ATOM 1494 C CA . PRO A 1 182 ? -4.627 -5.448 -3.268 1.00 88.12 182 PRO A CA 1
ATOM 1495 C C . PRO A 1 182 ? -5.765 -4.422 -3.217 1.00 88.12 182 PRO A C 1
ATOM 1497 O O . PRO A 1 182 ? -5.627 -3.411 -2.548 1.00 88.12 182 PRO A O 1
ATOM 1500 N N . ILE A 1 183 ? -6.907 -4.678 -3.867 1.00 84.50 183 ILE A N 1
ATOM 1501 C CA . ILE A 1 183 ? -8.074 -3.780 -3.814 1.00 84.50 183 ILE A CA 1
ATOM 1502 C C . ILE A 1 183 ? -8.744 -3.831 -2.431 1.00 84.50 183 ILE A C 1
ATOM 1504 O O . ILE A 1 183 ? -9.325 -2.844 -1.975 1.00 84.50 183 ILE A O 1
ATOM 1508 N N . GLY A 1 184 ? -8.709 -4.993 -1.771 1.00 88.00 184 GLY A N 1
ATOM 1509 C CA . GLY A 1 184 ? -9.327 -5.213 -0.464 1.00 88.00 184 GLY A CA 1
ATOM 1510 C C . GLY A 1 184 ? -10.849 -5.034 -0.455 1.00 88.00 184 GLY A C 1
ATOM 1511 O O . GLY A 1 184 ? -11.424 -4.778 0.607 1.00 88.00 184 GLY A O 1
ATOM 1512 N N . ASP A 1 185 ? -11.531 -5.168 -1.602 1.00 83.81 185 ASP A N 1
ATOM 1513 C CA . ASP A 1 185 ? -12.960 -4.830 -1.750 1.00 83.81 185 ASP A CA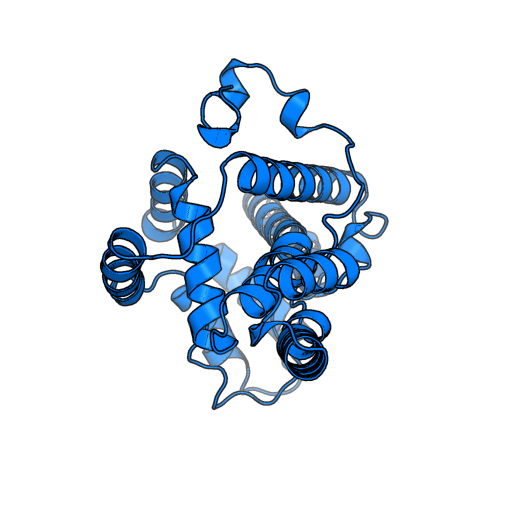 1
ATOM 1514 C C . ASP A 1 185 ? -13.830 -5.568 -0.721 1.00 83.81 185 ASP A C 1
ATOM 1516 O O . ASP A 1 185 ? -14.733 -4.985 -0.109 1.00 83.81 185 ASP A O 1
ATOM 1520 N N . ARG A 1 186 ? -13.509 -6.841 -0.458 1.00 87.81 186 ARG A N 1
ATOM 1521 C CA . ARG A 1 186 ? -14.189 -7.652 0.559 1.00 87.81 186 ARG A CA 1
ATOM 1522 C C . ARG A 1 186 ? -14.029 -7.066 1.963 1.00 87.81 186 ARG A C 1
ATOM 1524 O O . ARG A 1 186 ? -15.021 -6.935 2.677 1.00 87.81 186 ARG A O 1
ATOM 1531 N N . HIS A 1 187 ? -12.813 -6.723 2.379 1.00 91.25 187 HIS A N 1
ATOM 1532 C CA . HIS A 1 187 ? -12.548 -6.206 3.726 1.00 91.25 187 HIS A CA 1
ATOM 1533 C C . HIS A 1 187 ? -13.078 -4.781 3.908 1.00 91.25 187 HIS A C 1
ATOM 1535 O O . HIS A 1 187 ? -13.701 -4.475 4.930 1.00 91.25 187 HIS A O 1
ATOM 1541 N N . LEU A 1 188 ? -12.959 -3.939 2.881 1.00 87.00 188 LEU A N 1
ATOM 1542 C CA . LEU A 1 188 ? -13.572 -2.613 2.857 1.00 87.00 188 LEU A CA 1
ATOM 1543 C C . LEU A 1 188 ? -15.100 -2.696 2.980 1.00 87.00 188 LEU A C 1
ATOM 1545 O O . LEU A 1 188 ? -15.690 -1.938 3.756 1.00 87.00 188 LEU A O 1
ATOM 1549 N N . ALA A 1 189 ? -15.756 -3.628 2.283 1.00 86.75 189 ALA A N 1
ATOM 1550 C CA . ALA A 1 189 ? -17.194 -3.863 2.429 1.00 86.75 189 ALA A CA 1
ATOM 1551 C C . ALA A 1 189 ? -17.556 -4.398 3.827 1.00 86.75 189 ALA A C 1
ATOM 1553 O O . ALA A 1 189 ? -18.522 -3.925 4.440 1.00 86.75 189 ALA A O 1
ATOM 1554 N N . MET A 1 190 ? -16.753 -5.327 4.354 1.00 91.12 190 MET A N 1
ATOM 1555 C CA . MET A 1 190 ? -16.945 -5.950 5.666 1.00 91.12 190 MET A CA 1
ATOM 1556 C C . MET A 1 190 ? -16.866 -4.936 6.818 1.00 91.12 190 MET A C 1
ATOM 1558 O O . MET A 1 190 ? -17.627 -5.058 7.774 1.00 91.12 190 MET A O 1
ATOM 1562 N N . SER A 1 191 ? -16.048 -3.881 6.711 1.00 91.88 191 SER A N 1
ATOM 1563 C CA . SER A 1 191 ? -15.909 -2.848 7.761 1.00 91.88 191 SER A CA 1
ATOM 1564 C C . SER A 1 191 ? -17.250 -2.247 8.222 1.00 91.88 191 SER A C 1
ATOM 1566 O O . SER A 1 191 ? -17.489 -2.048 9.415 1.00 91.88 191 SER A O 1
ATOM 1568 N N . LYS A 1 192 ? -18.191 -2.025 7.292 1.00 88.25 192 LYS A N 1
ATOM 1569 C CA . LYS A 1 192 ? -19.536 -1.510 7.607 1.00 88.25 192 LYS A CA 1
ATOM 1570 C C . LYS A 1 192 ? -20.385 -2.523 8.366 1.00 88.25 192 LYS A C 1
ATOM 1572 O O . LYS A 1 192 ? -21.189 -2.128 9.210 1.00 88.25 192 LYS A O 1
ATOM 1577 N N . GLN A 1 193 ? -20.246 -3.803 8.030 1.00 91.44 193 GLN A N 1
ATOM 1578 C CA . GLN A 1 193 ? -20.973 -4.890 8.682 1.00 91.44 193 GLN A CA 1
ATOM 1579 C C . GLN A 1 193 ? -20.452 -5.087 10.105 1.00 91.44 193 GLN A C 1
ATOM 1581 O O . GLN A 1 193 ? -21.248 -5.046 11.038 1.00 91.44 193 GLN A O 1
ATOM 1586 N N . VAL A 1 194 ? -19.129 -5.158 10.275 1.00 93.56 194 VAL A N 1
ATOM 1587 C CA . VAL A 1 194 ? -18.466 -5.285 11.584 1.00 93.56 194 VAL A CA 1
ATOM 1588 C C . VAL A 1 194 ? -18.858 -4.137 12.507 1.00 93.56 194 VAL A C 1
ATOM 1590 O O . VAL A 1 194 ? -19.297 -4.372 13.629 1.00 93.56 194 VAL A O 1
ATOM 1593 N N . ARG A 1 195 ? -18.809 -2.888 12.022 1.00 91.50 195 ARG A N 1
ATOM 1594 C CA . ARG A 1 195 ? -19.259 -1.742 12.823 1.00 91.50 195 ARG A CA 1
ATOM 1595 C C . ARG A 1 195 ? -20.730 -1.864 13.217 1.00 91.50 195 ARG A C 1
ATOM 1597 O O . ARG A 1 195 ? -21.079 -1.554 14.349 1.00 91.50 195 ARG A O 1
ATOM 1604 N N . ARG A 1 196 ? -21.607 -2.278 12.297 1.00 91.50 196 ARG A N 1
ATOM 1605 C CA . ARG A 1 196 ? -23.038 -2.441 12.596 1.00 91.50 196 ARG A CA 1
ATOM 1606 C C . ARG A 1 196 ? -23.259 -3.478 13.695 1.00 91.50 196 ARG A C 1
ATOM 1608 O O . ARG A 1 196 ? -24.036 -3.194 14.598 1.00 91.50 196 ARG A O 1
ATOM 1615 N N . MET A 1 197 ? -22.566 -4.613 13.622 1.00 92.62 197 MET A N 1
ATOM 1616 C CA . MET A 1 197 ? -22.612 -5.658 14.647 1.00 92.62 197 MET A CA 1
ATOM 1617 C C . MET A 1 197 ? -22.128 -5.115 15.997 1.00 92.62 197 MET A C 1
ATOM 1619 O O . MET A 1 197 ? -22.876 -5.164 16.962 1.00 92.62 197 MET A O 1
ATOM 1623 N N . ALA A 1 198 ? -20.972 -4.443 16.036 1.00 92.38 198 ALA A N 1
ATOM 1624 C CA . ALA A 1 198 ? -20.456 -3.832 17.265 1.00 92.38 198 ALA A CA 1
ATOM 1625 C C . ALA A 1 198 ? -21.460 -2.871 17.919 1.00 92.38 198 ALA A C 1
ATOM 1627 O O . ALA A 1 198 ? -21.667 -2.888 19.130 1.00 92.38 198 ALA A O 1
ATOM 1628 N N . MET A 1 199 ? -22.119 -2.029 17.116 1.00 91.56 199 MET A N 1
ATOM 1629 C CA . MET A 1 199 ? -23.132 -1.101 17.626 1.00 91.56 199 MET A CA 1
ATOM 1630 C C . MET A 1 199 ? -24.385 -1.821 18.145 1.00 91.56 199 MET A C 1
ATOM 1632 O O . MET A 1 199 ? -24.990 -1.334 19.098 1.00 91.56 199 MET A O 1
ATOM 1636 N N . GLN A 1 200 ? -24.775 -2.947 17.537 1.00 92.38 200 GLN A N 1
ATOM 1637 C CA . GLN A 1 200 ? -25.873 -3.796 18.019 1.00 92.38 200 GLN A CA 1
ATOM 1638 C C . GLN A 1 200 ? -25.517 -4.476 19.345 1.00 92.38 200 GLN A C 1
ATOM 1640 O O . GLN A 1 200 ? -26.365 -4.548 20.230 1.00 92.38 200 GLN A O 1
ATOM 1645 N N . ASP A 1 201 ? -24.253 -4.858 19.510 1.00 92.31 201 ASP A N 1
ATOM 1646 C CA . ASP A 1 201 ? -23.725 -5.516 20.708 1.00 92.31 201 ASP A CA 1
ATOM 1647 C C . ASP A 1 201 ? -23.379 -4.524 21.842 1.00 92.31 201 ASP A C 1
ATOM 1649 O O . ASP A 1 201 ? -22.797 -4.892 22.860 1.00 92.31 201 ASP A O 1
ATOM 1653 N N . GLY A 1 202 ? -23.762 -3.248 21.701 1.00 90.69 202 GLY A N 1
ATOM 1654 C CA . GLY A 1 202 ? -23.640 -2.249 22.767 1.00 90.69 202 GLY A CA 1
ATOM 1655 C C . GLY A 1 202 ? -22.339 -1.442 22.757 1.00 90.69 202 GLY A C 1
ATOM 1656 O O . GLY A 1 202 ? -22.020 -0.785 23.751 1.00 90.69 202 GLY A O 1
ATOM 1657 N N . ALA A 1 203 ? -21.603 -1.392 21.639 1.00 89.69 203 ALA A N 1
ATOM 1658 C CA . ALA A 1 203 ? -20.387 -0.572 21.533 1.00 89.69 203 ALA A CA 1
ATOM 1659 C C . ALA A 1 203 ? -20.623 0.936 21.772 1.00 89.69 203 ALA A C 1
ATOM 1661 O O . ALA A 1 203 ? -19.680 1.680 22.032 1.00 89.69 203 ALA A O 1
ATOM 1662 N N . ALA A 1 204 ? -21.880 1.398 21.724 1.00 86.12 204 ALA A N 1
ATOM 1663 C CA . ALA A 1 204 ? -22.253 2.752 22.131 1.00 86.12 204 ALA A CA 1
ATOM 1664 C C . ALA A 1 204 ? -22.010 3.012 23.629 1.00 86.12 204 ALA A C 1
ATOM 1666 O O . ALA A 1 204 ? -21.631 4.123 23.994 1.00 86.12 204 ALA A O 1
ATOM 1667 N N . GLN A 1 205 ? -22.236 2.008 24.484 1.00 87.88 205 GLN A N 1
ATOM 1668 C CA . GLN A 1 205 ? -21.984 2.084 25.927 1.00 87.88 205 GLN A CA 1
ATOM 1669 C C . GLN A 1 205 ? -20.601 1.536 26.307 1.00 87.88 205 GLN A C 1
ATOM 1671 O O . GLN A 1 205 ? -20.059 1.936 27.334 1.00 87.88 205 GLN A O 1
ATOM 1676 N N . ASN A 1 206 ? -20.021 0.658 25.481 1.00 86.81 206 ASN A N 1
ATOM 1677 C CA . ASN A 1 206 ? -18.687 0.094 25.681 1.00 86.81 206 ASN A CA 1
ATOM 1678 C C . ASN A 1 206 ? -17.794 0.277 24.435 1.00 86.81 206 ASN A C 1
ATOM 1680 O O . ASN A 1 206 ? -17.702 -0.631 23.605 1.00 86.81 206 ASN A O 1
ATOM 1684 N N . PRO A 1 207 ? -17.087 1.415 24.299 1.00 84.44 207 PRO A N 1
ATOM 1685 C CA . PRO A 1 207 ? -16.215 1.669 23.152 1.00 84.44 207 PRO A CA 1
ATOM 1686 C C . PRO A 1 207 ? -15.106 0.626 22.950 1.00 84.44 207 PRO A C 1
ATOM 1688 O O . PRO A 1 207 ? -14.649 0.452 21.821 1.00 84.44 207 PRO A O 1
ATOM 1691 N N . ALA A 1 208 ? -14.691 -0.093 24.003 1.00 89.56 208 ALA A N 1
ATOM 1692 C CA . ALA A 1 208 ? -13.661 -1.128 23.902 1.00 89.56 208 ALA A CA 1
ATOM 1693 C C . ALA A 1 208 ? -14.085 -2.285 22.981 1.00 89.56 208 ALA A C 1
ATOM 1695 O O . ALA A 1 208 ? -13.253 -2.809 22.246 1.00 89.56 208 ALA A O 1
ATOM 1696 N N . LEU A 1 209 ? -15.384 -2.605 22.935 1.00 90.44 209 LEU A N 1
ATOM 1697 C CA . LEU A 1 209 ? -15.929 -3.635 22.046 1.00 90.44 209 LEU A CA 1
ATOM 1698 C C . LEU A 1 209 ? -15.692 -3.302 20.566 1.00 90.44 209 LEU A C 1
ATOM 1700 O O . LEU A 1 209 ? -15.442 -4.185 19.750 1.00 90.44 209 LEU A O 1
ATOM 1704 N N . LEU A 1 210 ? -15.735 -2.016 20.207 1.00 90.38 210 LEU A N 1
ATOM 1705 C CA . LEU A 1 210 ? -15.483 -1.589 18.833 1.00 90.38 210 LEU A CA 1
ATOM 1706 C C . LEU A 1 210 ? -14.025 -1.839 18.427 1.00 90.38 210 LEU A C 1
ATOM 1708 O O . LEU A 1 210 ? -13.772 -2.225 17.288 1.00 90.38 210 LEU A O 1
ATOM 1712 N N . HIS A 1 211 ? -13.089 -1.622 19.354 1.00 91.38 211 HIS A N 1
ATOM 1713 C CA . HIS A 1 211 ? -11.671 -1.913 19.153 1.00 91.38 211 HIS A CA 1
ATOM 1714 C C . HIS A 1 211 ? -11.419 -3.417 19.069 1.00 91.38 211 HIS A C 1
ATOM 1716 O O . HIS A 1 211 ? -10.807 -3.859 18.104 1.00 91.38 211 HIS A O 1
ATOM 1722 N N . GLU A 1 212 ? -11.980 -4.196 19.993 1.00 93.69 212 GLU A N 1
ATOM 1723 C CA . GLU A 1 212 ? -11.876 -5.658 19.993 1.00 93.69 212 GLU A CA 1
ATOM 1724 C C . GLU A 1 212 ? -12.389 -6.262 18.679 1.00 93.69 212 GLU A C 1
ATOM 1726 O O . GLU A 1 212 ? -11.706 -7.058 18.040 1.00 93.69 212 GLU A O 1
ATOM 1731 N N . MET A 1 213 ? -13.566 -5.839 18.208 1.00 94.00 213 MET A N 1
ATOM 1732 C CA . MET A 1 213 ? -14.095 -6.313 16.929 1.00 94.00 213 MET A CA 1
ATOM 1733 C C . MET A 1 213 ? -13.249 -5.851 15.742 1.00 94.00 213 MET A C 1
ATOM 1735 O O . MET A 1 213 ? -13.078 -6.604 14.786 1.00 94.00 213 MET A O 1
ATOM 1739 N N . ALA A 1 214 ? -12.707 -4.633 15.777 1.00 93.50 214 ALA A N 1
ATOM 1740 C CA . ALA A 1 214 ? -11.812 -4.169 14.726 1.00 93.50 214 ALA A CA 1
ATOM 1741 C C . ALA A 1 214 ? -10.524 -5.012 14.676 1.00 93.50 214 ALA A C 1
ATOM 1743 O O . ALA A 1 214 ? -10.103 -5.389 13.585 1.00 93.50 214 ALA A O 1
ATOM 1744 N N . ASP A 1 215 ? -9.952 -5.359 15.829 1.00 93.00 215 ASP A N 1
ATOM 1745 C CA . ASP A 1 215 ? -8.735 -6.170 15.937 1.00 93.00 215 ASP A CA 1
ATOM 1746 C C . ASP A 1 215 ? -8.985 -7.644 15.579 1.00 93.00 215 ASP A C 1
ATOM 1748 O O . ASP A 1 215 ? -8.158 -8.258 14.913 1.00 93.00 215 ASP A O 1
ATOM 1752 N N . ASN A 1 216 ? -10.154 -8.194 15.918 1.00 94.19 216 ASN A N 1
ATOM 1753 C CA . ASN A 1 216 ? -10.529 -9.569 15.570 1.00 94.19 216 ASN A CA 1
ATOM 1754 C C . ASN A 1 216 ? -10.774 -9.758 14.064 1.00 94.19 216 ASN A C 1
ATOM 1756 O O . ASN A 1 216 ? -10.423 -10.794 13.502 1.00 94.19 216 ASN A O 1
ATOM 1760 N N . PHE A 1 217 ? -11.406 -8.782 13.404 1.00 94.81 217 PHE A N 1
ATOM 1761 C CA . PHE A 1 217 ? -11.745 -8.882 11.978 1.00 94.81 217 PHE A CA 1
ATOM 1762 C C . PHE A 1 217 ? -10.646 -8.361 11.050 1.00 94.81 217 PHE A C 1
ATOM 1764 O O . PHE A 1 217 ? -10.567 -8.800 9.902 1.00 94.81 217 PHE A O 1
ATOM 1771 N N . PHE A 1 218 ? -9.818 -7.431 11.526 1.00 95.38 218 PHE A N 1
ATOM 1772 C CA . PHE A 1 218 ? -8.736 -6.815 10.760 1.00 95.38 218 PHE A CA 1
ATOM 1773 C C . PHE A 1 218 ? -7.426 -6.810 11.566 1.00 95.38 218 PHE A C 1
ATOM 1775 O O . PHE A 1 218 ? -6.854 -5.738 11.796 1.00 95.38 218 PHE A O 1
ATOM 1782 N N . PRO A 1 219 ? -6.946 -7.988 12.012 1.00 93.69 219 PRO A N 1
ATOM 1783 C CA . PRO A 1 219 ? -5.722 -8.075 12.794 1.00 93.69 219 PRO A CA 1
ATOM 1784 C C . PRO A 1 219 ? -4.531 -7.648 11.945 1.00 93.69 219 PRO A C 1
ATOM 1786 O O . PRO A 1 219 ? -4.445 -7.993 10.767 1.00 93.69 219 PRO A O 1
ATOM 1789 N N . LEU A 1 220 ? -3.572 -6.941 12.539 1.00 88.62 220 LEU A N 1
ATOM 1790 C CA . LEU A 1 220 ? -2.295 -6.725 11.868 1.00 88.62 220 LEU A CA 1
ATOM 1791 C C . LEU A 1 220 ? -1.647 -8.101 11.617 1.00 88.62 220 LEU A C 1
ATOM 1793 O O . LEU A 1 220 ? -1.503 -8.865 12.574 1.00 88.62 220 LEU A O 1
ATOM 1797 N N . PRO A 1 221 ? -1.261 -8.446 10.376 1.00 88.50 221 PRO A N 1
ATOM 1798 C CA . PRO A 1 221 ? -0.741 -9.774 10.095 1.00 88.50 221 PRO A CA 1
ATOM 1799 C C . PRO A 1 221 ? 0.567 -10.025 10.856 1.00 88.50 221 PRO A C 1
ATOM 1801 O O . PRO A 1 221 ? 1.453 -9.163 10.937 1.00 88.50 221 PRO A O 1
ATOM 1804 N N . GLU A 1 222 ? 0.687 -11.235 11.402 1.00 81.62 222 GLU A N 1
ATOM 1805 C CA . GLU A 1 222 ? 1.895 -11.723 12.066 1.00 81.62 222 GLU A CA 1
ATOM 1806 C C . GLU A 1 222 ? 2.962 -12.066 11.025 1.00 81.62 222 GLU A C 1
ATOM 1808 O O . GLU A 1 222 ? 3.139 -13.221 10.649 1.00 81.62 222 GLU A O 1
ATOM 1813 N N . VAL A 1 223 ? 3.662 -11.058 10.508 1.00 70.19 223 VAL A N 1
ATOM 1814 C CA . VAL A 1 223 ? 4.785 -11.282 9.590 1.00 70.19 223 VAL A CA 1
ATOM 1815 C C . VAL A 1 223 ? 5.924 -10.328 9.936 1.00 70.19 223 VAL A C 1
ATOM 1817 O O . VAL A 1 223 ? 5.860 -9.158 9.563 1.00 70.19 223 VAL A O 1
ATOM 1820 N N . PRO A 1 224 ? 6.945 -10.801 10.677 1.00 63.06 224 PRO A N 1
ATOM 1821 C CA . PRO A 1 224 ? 8.134 -10.031 10.987 1.00 63.06 224 PRO A CA 1
ATOM 1822 C C . PRO A 1 224 ? 9.351 -10.713 10.351 1.00 63.06 224 PRO A C 1
ATOM 1824 O O . PRO A 1 224 ? 10.196 -11.273 11.052 1.00 63.06 224 PRO A O 1
ATOM 1827 N N . PHE A 1 225 ? 9.461 -10.660 9.019 1.00 81.94 225 PHE A N 1
ATOM 1828 C CA . PHE A 1 225 ? 10.762 -10.916 8.386 1.00 81.94 225 PHE A CA 1
ATOM 1829 C C . PHE A 1 225 ? 11.794 -9.889 8.874 1.00 81.94 225 PHE A C 1
ATOM 1831 O O . PHE A 1 225 ? 12.998 -10.145 8.856 1.00 81.94 225 PHE A O 1
ATOM 1838 N N . GLY A 1 226 ? 11.312 -8.745 9.373 1.00 86.62 226 GLY A N 1
ATOM 1839 C CA . GLY A 1 226 ? 12.119 -7.763 10.076 1.00 86.62 226 GLY A CA 1
ATOM 1840 C C . GLY A 1 226 ? 13.036 -7.009 9.128 1.00 86.62 226 GLY A C 1
ATOM 1841 O O . GLY A 1 226 ? 14.021 -6.426 9.581 1.00 86.62 226 GLY A O 1
ATOM 1842 N N . HIS A 1 227 ? 12.723 -6.988 7.829 1.00 89.38 227 HIS A N 1
ATOM 1843 C CA . HIS A 1 227 ? 13.566 -6.372 6.813 1.00 89.38 227 HIS A CA 1
ATOM 1844 C C . HIS A 1 227 ? 13.739 -4.876 7.076 1.00 89.38 227 HIS A C 1
ATOM 1846 O O . HIS A 1 227 ? 14.849 -4.365 6.956 1.00 89.38 227 HIS A O 1
ATOM 1852 N N . LEU A 1 228 ? 12.678 -4.189 7.517 1.00 84.75 228 LEU A N 1
ATOM 1853 C CA . LEU A 1 228 ? 12.747 -2.767 7.867 1.00 84.75 228 LEU A CA 1
ATOM 1854 C C . LEU A 1 228 ? 13.635 -2.518 9.095 1.00 84.75 228 LEU A C 1
ATOM 1856 O O . LEU A 1 228 ? 14.427 -1.578 9.109 1.00 84.75 228 LEU A O 1
ATOM 1860 N N . ARG A 1 229 ? 13.541 -3.378 10.118 1.00 84.38 229 ARG A N 1
ATOM 1861 C CA . ARG A 1 229 ? 14.346 -3.268 11.348 1.00 84.38 229 ARG A CA 1
ATOM 1862 C C . ARG A 1 229 ? 15.810 -3.644 11.132 1.00 84.38 229 ARG A C 1
ATOM 1864 O O . ARG A 1 229 ? 16.673 -3.111 11.823 1.00 84.38 229 ARG A O 1
ATOM 1871 N N . ALA A 1 230 ? 16.080 -4.533 10.180 1.00 86.62 230 ALA A N 1
ATOM 1872 C CA . ALA A 1 230 ? 17.423 -4.958 9.804 1.00 86.62 230 ALA A CA 1
ATOM 1873 C C . ALA A 1 230 ? 18.202 -3.882 9.024 1.00 86.62 230 ALA A C 1
ATOM 1875 O O . ALA A 1 230 ? 19.418 -4.007 8.875 1.00 86.62 230 ALA A O 1
ATOM 1876 N N . LEU A 1 231 ? 17.537 -2.826 8.535 1.00 82.06 231 LEU A N 1
ATOM 1877 C CA . LEU A 1 231 ? 18.220 -1.725 7.863 1.00 82.06 231 LEU A CA 1
ATOM 1878 C C . LEU A 1 231 ? 19.138 -0.947 8.830 1.00 82.06 231 LEU A C 1
ATOM 1880 O O . LEU A 1 231 ? 18.798 -0.762 10.009 1.00 82.06 231 LEU A O 1
ATOM 1884 N N . PRO A 1 232 ? 20.281 -0.424 8.338 1.00 79.94 232 PRO A N 1
ATOM 1885 C CA . PRO A 1 232 ? 21.152 0.447 9.122 1.00 79.94 232 PRO A CA 1
ATOM 1886 C C . PRO A 1 232 ? 20.372 1.609 9.749 1.00 79.94 232 PRO A C 1
ATOM 1888 O O . PRO A 1 232 ? 19.415 2.107 9.154 1.00 79.94 232 PRO A O 1
ATOM 1891 N N . ALA A 1 233 ? 20.779 2.062 10.940 1.00 70.25 233 ALA A N 1
ATOM 1892 C CA . ALA A 1 233 ? 20.106 3.161 11.646 1.00 70.25 233 ALA A CA 1
ATOM 1893 C C . ALA A 1 233 ? 19.968 4.418 10.764 1.00 70.25 233 ALA A C 1
ATOM 1895 O O . ALA A 1 233 ? 18.884 4.995 10.688 1.00 70.25 233 ALA A O 1
ATOM 1896 N N . ASP A 1 234 ? 21.002 4.722 9.974 1.00 68.31 234 ASP A N 1
ATOM 1897 C CA . ASP A 1 234 ? 21.018 5.824 9.005 1.00 68.31 234 ASP A CA 1
ATOM 1898 C C . ASP A 1 234 ? 19.915 5.737 7.945 1.00 68.31 234 ASP A C 1
ATOM 1900 O O . ASP A 1 234 ? 19.411 6.752 7.471 1.00 68.31 234 ASP A O 1
ATOM 1904 N N . SER A 1 235 ? 19.494 4.518 7.601 1.00 65.88 235 SER A N 1
ATOM 1905 C CA . SER A 1 235 ? 18.385 4.263 6.675 1.00 65.88 235 SER A CA 1
ATOM 1906 C C . SER A 1 235 ? 17.013 4.318 7.362 1.00 65.88 235 SER A C 1
ATOM 1908 O O . SER A 1 235 ? 16.001 4.487 6.684 1.00 65.88 235 SER A O 1
ATOM 1910 N N . ARG A 1 236 ? 16.963 4.203 8.698 1.00 63.53 236 ARG A N 1
ATOM 1911 C CA . ARG A 1 236 ? 15.737 4.256 9.517 1.00 63.53 236 ARG A CA 1
ATOM 1912 C C . ARG A 1 236 ? 15.406 5.662 10.029 1.00 63.53 236 ARG A C 1
ATOM 1914 O O . ARG A 1 236 ? 14.237 5.938 10.276 1.00 63.53 236 ARG A O 1
ATOM 1921 N N . HIS A 1 237 ? 16.382 6.576 10.100 1.00 58.12 237 HIS A N 1
ATOM 1922 C CA . HIS A 1 237 ? 16.216 7.966 10.577 1.00 58.12 237 HIS A CA 1
ATOM 1923 C C . HIS A 1 237 ? 15.180 8.810 9.819 1.00 58.12 237 HIS A C 1
ATOM 1925 O O . HIS A 1 237 ? 14.851 9.916 10.236 1.00 58.12 237 HIS A O 1
ATOM 1931 N N . HIS A 1 238 ? 14.676 8.320 8.691 1.00 58.09 238 HIS A N 1
ATOM 1932 C CA . HIS A 1 238 ? 13.690 9.009 7.862 1.00 58.09 238 HIS A CA 1
ATOM 1933 C C . HIS A 1 238 ? 12.253 8.554 8.135 1.00 58.09 238 HIS A C 1
ATOM 1935 O O . HIS A 1 238 ? 11.327 9.018 7.479 1.00 58.09 238 HIS A O 1
ATOM 1941 N N . LEU A 1 239 ? 12.060 7.647 9.090 1.00 61.88 239 LEU A N 1
ATOM 1942 C CA . LEU A 1 239 ? 10.761 7.249 9.610 1.00 61.88 239 LEU A CA 1
ATOM 1943 C C . LEU A 1 239 ? 10.691 7.759 11.053 1.00 61.88 239 LEU A C 1
ATOM 1945 O O . LEU A 1 239 ? 11.149 7.057 11.951 1.00 61.88 239 LEU A O 1
ATOM 1949 N N . PRO A 1 240 ? 10.166 8.978 11.295 1.00 55.66 240 PRO A N 1
ATOM 1950 C CA . PRO A 1 240 ? 10.107 9.566 12.636 1.00 55.66 240 PRO A CA 1
ATOM 1951 C C . PRO A 1 240 ? 9.438 8.634 13.654 1.00 55.66 240 PRO A C 1
ATOM 1953 O O . PRO A 1 240 ? 9.881 8.550 14.793 1.00 55.66 240 PRO A O 1
ATOM 1956 N N . ALA A 1 241 ? 8.445 7.860 13.206 1.00 54.41 241 ALA A N 1
ATOM 1957 C CA . ALA A 1 241 ? 7.749 6.864 14.013 1.00 54.41 241 ALA A CA 1
ATOM 1958 C C . ALA A 1 241 ? 8.653 5.696 14.487 1.00 54.41 241 ALA A C 1
ATOM 1960 O O . ALA A 1 241 ? 8.354 5.071 15.496 1.00 54.41 241 ALA A O 1
ATOM 1961 N N . LEU A 1 242 ? 9.772 5.416 13.803 1.00 52.34 242 LEU A N 1
ATOM 1962 C CA . LEU A 1 242 ? 10.765 4.383 14.154 1.00 52.34 242 LEU A CA 1
ATOM 1963 C C . LEU A 1 242 ? 11.976 4.922 14.936 1.00 52.34 242 LEU A C 1
ATOM 1965 O O . LEU A 1 242 ? 12.906 4.162 15.205 1.00 52.34 242 LEU A O 1
ATOM 1969 N N . ALA A 1 243 ? 12.020 6.220 15.246 1.00 52.16 243 ALA A N 1
ATOM 1970 C CA . ALA A 1 243 ? 13.182 6.865 15.865 1.00 52.16 243 ALA A CA 1
ATOM 1971 C C . ALA A 1 243 ? 13.223 6.754 17.407 1.00 52.16 243 ALA A C 1
ATOM 1973 O O . ALA A 1 243 ? 14.024 7.451 18.033 1.00 52.16 243 ALA A O 1
ATOM 1974 N N . GLY A 1 244 ? 12.369 5.911 18.000 1.00 47.06 244 GLY A N 1
ATOM 1975 C CA . GLY A 1 244 ? 12.298 5.629 19.440 1.00 47.06 244 GLY A CA 1
ATOM 1976 C C . GLY A 1 244 ? 13.127 4.427 19.871 1.00 47.06 244 GLY A C 1
ATOM 1977 O O . GLY A 1 244 ? 13.114 3.410 19.142 1.00 47.06 244 GLY A O 1
#

Sequence (244 aa):
ISLAKKYVPEGRHCHHWHVGEEIHATAPTDRLKAMSLGYLCHLAADTIAHNYFVPRQLVLTSSTSGVGHSYWEARMDTHLDERYRRLARHVVMEHDHRDADALFDQVLSHTLFSFRTNRRIFRGMIRFQDNERWQAVFGTMLARSRWDLSDEAVVGYLERSFDYLVDYLNRRGEAICAALDPIGDRHLAMSKQVRRMAMQDGAAQNPALLHEMADNFFPLPEVPFGHLRALPADSRHHLPALAG

Foldseek 3Di:
DFDPVPPDDPDDDCLALVLLVLQLVQDPDVVSNVVSLVVNLLSLLLLLLQQFPQLLQCLQPVDDLRVSSVLSVLLLCVLFFVVVVVVVCCVVPVDDCVSVLVSSVVSCCVVPPVDDPCSVVRVCVVVPVDDVVVNVVSVVCSVVDPDDDALVNSCLSVQSSVLSSVQCVVPPCPGPSVPGRSNSPVSSVCSVVLSVVLVVVPCVVVVVSSNVSSCVSRPRDPDPPVPLVPDDVVSVVRRVSSPD

Radius of gyration: 18.79 Å; chains: 1; bounding box: 47×39×52 Å

pLDDT: mean 76.3, std 19.63, range [24.95, 96.62]